Protein AF-A0A1G0XDZ3-F1 (afdb_monomer)

Radius of gyration: 33.91 Å; Cα contacts (8 Å, |Δi|>4): 378; chains: 1; bounding box: 103×93×72 Å

Mean predicted aligned error: 18.71 Å

Foldseek 3Di:
DDDDDDDDDDDDDDDDDDDDDDDDDDDDDDDDDDDDDDDDDDDDDDDDDDDDDDDDDDPPDPPPPPQQWWDFDFFIWQAKAKELADADEAADDPPPDDPPAPNVFKMKIKTKTQGDFQDKDFQQFKWWDDPPDIWTQQFKDKQQDGTYNVCGMDGGDDSVIMMMTMTIDTQDPPHDQWDWIFIATPVDRPRGIIFTHGYPYNDDDDGPVPRDPSGHTPHDPPPDPPDDPDPPPPDDDDDDDDDDDDDDDDDDDDDDDDDDDDDDDDDDDDD

Nearest PDB structures (foldseek):
  2dwy-assembly3_C  TM=2.832E-01  e=6.522E-02  Homo sapiens
  7cec-assembly1_B  TM=3.105E-01  e=2.592E-01  Homo sapiens
  4um8-assembly1_B  TM=2.856E-01  e=5.930E-01  Homo sapiens

Secondary structure (DSSP, 8-state):
--PPPP------------------------PPPP--PPPPPPPPPPP-PPPPPPP--------------EEETTEEEEEEEEE-SPPPEES--TT-PPPSS-GGGEEEEEEEEEEPTT-EEETTTEEEEETTEEEEEEEEEETTPPEESS--EEES--SS-EEEEEEEEEPPSSPPSEEEEEEEESS--S-PEEEEEEE-TTSPPPPGGGS-TT--TT---PPPPPPPPPPPPPPP-----------------------------------

Sequence (271 aa):
MRSLPIYGLAFVSFVLMLLSCPAQGADKPATPAPKTATVPAAPAAQPAAKPVPAPKVEPNPVVQKKDTTRRFRTGTVISAQLTDSKIHITGLSPYDAPPPIAAGDIAYAIATVKLDKDRAISIYDYELVDGLAIYPCYALSLNGEAFAANKWVYKITDPEDTYSMLFIVRKKTPPQKFVTYKLQSRIVKEDGTELPFFNWEKNHPVPIKSIPATGNIGIDMTPPPPPKPPAPKTPAKSKTKATSAKAVAKPDTKAPAKPTAKTDAKKEAAK

Solvent-accessible surface area (backbone atoms only — not comparable to full-atom values): 18033 Å² total; per-residue (Å²): 141,83,90,81,86,87,79,80,88,79,85,78,88,76,78,92,76,82,92,83,78,88,90,82,79,93,85,84,83,82,88,80,81,87,80,84,78,81,82,80,79,85,80,79,88,76,80,88,76,79,90,74,84,78,78,87,76,72,82,72,77,79,75,72,82,70,62,24,50,46,71,50,98,55,29,34,37,30,35,33,38,29,21,53,46,87,77,72,67,41,62,69,55,98,80,61,74,75,74,102,58,60,86,89,41,47,22,38,39,37,41,29,29,32,42,38,72,81,30,60,55,39,37,80,43,37,30,39,36,52,91,90,48,75,24,54,31,59,25,33,25,56,77,67,49,72,28,22,38,67,55,47,61,46,81,62,42,59,55,84,48,40,36,34,43,32,25,66,39,76,52,62,83,76,80,52,66,58,49,72,33,29,46,28,38,68,88,54,81,59,92,41,36,78,41,44,20,33,44,49,45,78,38,78,78,83,54,58,94,74,56,55,94,71,25,48,31,66,54,80,78,72,73,77,76,76,79,74,72,79,74,78,75,77,77,77,88,77,84,84,83,88,83,88,82,85,93,81,88,85,82,90,83,84,83,89,87,87,90,82,91,86,86,86,84,91,75,89,79,89,132

pLDDT: mean 73.57, std 21.16, range [36.19, 97.81]

Structure (mmCIF, N/CA/C/O backbone):
data_AF-A0A1G0XDZ3-F1
#
_entry.id   AF-A0A1G0XDZ3-F1
#
loop_
_atom_site.group_PDB
_atom_site.id
_atom_site.type_symbol
_atom_site.label_atom_id
_atom_site.label_alt_id
_atom_site.label_comp_id
_atom_site.label_asym_id
_atom_site.label_entity_id
_atom_site.label_seq_id
_atom_site.pdbx_PDB_ins_code
_atom_site.Cartn_x
_atom_site.Cartn_y
_atom_site.Cartn_z
_atom_site.occupancy
_atom_site.B_iso_or_equiv
_atom_site.auth_seq_id
_atom_site.auth_comp_id
_atom_site.auth_asym_id
_atom_site.auth_atom_id
_atom_site.pdbx_PDB_model_num
ATOM 1 N N . MET A 1 1 ? 34.532 -39.446 7.545 1.00 49.31 1 MET A N 1
ATOM 2 C CA . MET A 1 1 ? 33.538 -39.613 8.628 1.00 49.31 1 MET A CA 1
ATOM 3 C C . MET A 1 1 ? 33.904 -38.655 9.755 1.00 49.31 1 MET A C 1
ATOM 5 O O . MET A 1 1 ? 35.011 -38.764 10.264 1.00 49.31 1 MET A O 1
ATOM 9 N N . ARG A 1 2 ? 33.049 -37.683 10.093 1.00 46.84 2 ARG A N 1
ATOM 10 C CA . ARG A 1 2 ? 33.205 -36.801 11.266 1.00 46.84 2 ARG A CA 1
ATOM 11 C C . ARG A 1 2 ? 31.828 -36.582 11.896 1.00 46.84 2 ARG A C 1
ATOM 13 O O . ARG A 1 2 ? 30.838 -36.545 11.172 1.00 46.84 2 ARG A O 1
ATOM 20 N N . SER A 1 3 ? 31.795 -36.539 13.225 1.00 46.38 3 SER A N 1
ATOM 21 C CA . SER A 1 3 ? 30.572 -36.627 14.030 1.00 46.38 3 SER A CA 1
ATOM 22 C C . SER A 1 3 ? 29.747 -35.335 14.015 1.00 46.38 3 SER A C 1
ATOM 24 O O . SER A 1 3 ? 30.315 -34.244 13.967 1.00 46.38 3 SER A O 1
ATOM 26 N N . LEU A 1 4 ? 28.421 -35.468 14.103 1.00 47.09 4 LEU A N 1
ATOM 27 C CA . LEU A 1 4 ? 27.466 -34.376 14.316 1.00 47.09 4 LEU A CA 1
ATOM 28 C C . LEU A 1 4 ? 27.003 -34.392 15.784 1.00 47.09 4 LEU A C 1
ATOM 30 O O . LEU A 1 4 ? 26.581 -35.450 16.255 1.00 47.09 4 LEU A O 1
ATOM 34 N N . PRO A 1 5 ? 27.038 -33.262 16.515 1.00 59.34 5 PRO A N 1
ATOM 35 C CA . PRO A 1 5 ? 26.478 -33.195 17.857 1.00 59.34 5 PRO A CA 1
ATOM 36 C C . PRO A 1 5 ? 24.948 -33.099 17.807 1.00 59.34 5 PRO A C 1
ATOM 38 O O . PRO A 1 5 ? 24.373 -32.216 17.171 1.00 59.34 5 PRO A O 1
ATOM 41 N N . ILE A 1 6 ? 24.298 -34.014 18.521 1.00 55.00 6 ILE A N 1
ATOM 42 C CA . ILE A 1 6 ? 22.857 -34.019 18.773 1.00 55.00 6 ILE A CA 1
ATOM 43 C C . ILE A 1 6 ? 22.554 -32.929 19.809 1.00 55.00 6 ILE A C 1
ATOM 45 O O . ILE A 1 6 ? 23.072 -32.994 20.922 1.00 55.00 6 ILE A O 1
ATOM 49 N N . TYR A 1 7 ? 21.692 -31.965 19.476 1.00 53.25 7 TYR A N 1
ATOM 50 C CA . TYR A 1 7 ? 21.103 -31.048 20.458 1.00 53.25 7 TYR A CA 1
ATOM 51 C C . TYR A 1 7 ? 19.637 -31.412 20.700 1.00 53.25 7 TYR A C 1
ATOM 53 O O . TYR A 1 7 ? 18.870 -31.630 19.763 1.00 53.25 7 TYR A O 1
ATOM 61 N N . GLY A 1 8 ? 19.291 -31.571 21.978 1.00 46.06 8 GLY A N 1
ATOM 62 C CA . GLY A 1 8 ? 18.081 -32.267 22.406 1.00 46.06 8 GLY A CA 1
ATOM 63 C C . GLY A 1 8 ? 16.793 -31.454 22.297 1.00 46.06 8 GLY A C 1
ATOM 64 O O . GLY A 1 8 ? 16.777 -30.240 22.493 1.00 46.06 8 GLY A O 1
ATOM 65 N N . LEU A 1 9 ? 15.688 -32.170 22.070 1.00 48.88 9 LEU A N 1
ATOM 66 C CA . LEU A 1 9 ? 14.342 -31.660 22.308 1.00 48.88 9 LEU A CA 1
ATOM 67 C C . LEU A 1 9 ? 14.160 -31.378 23.806 1.00 48.88 9 LEU A C 1
ATOM 69 O O . LEU A 1 9 ? 14.175 -32.305 24.615 1.00 48.88 9 LEU A O 1
ATOM 73 N N . ALA A 1 10 ? 13.881 -30.126 24.159 1.00 52.03 10 ALA A N 1
ATOM 74 C CA . ALA A 1 10 ? 13.245 -29.786 25.426 1.00 52.03 10 ALA A CA 1
ATOM 75 C C . ALA A 1 10 ? 11.731 -29.654 25.196 1.00 52.03 10 ALA A C 1
ATOM 77 O O . ALA A 1 10 ? 11.231 -28.599 24.808 1.00 52.03 10 ALA A O 1
ATOM 78 N N . PHE A 1 11 ? 11.001 -30.751 25.408 1.00 48.47 11 PHE A N 1
ATOM 79 C CA . PHE A 1 11 ? 9.540 -30.739 25.476 1.00 48.47 11 PHE A CA 1
ATOM 80 C C . PHE A 1 11 ? 9.113 -29.952 26.725 1.00 48.47 11 PHE A C 1
ATOM 82 O O . PHE A 1 11 ? 9.252 -30.448 27.842 1.00 48.47 11 PHE A O 1
ATOM 89 N N . VAL A 1 12 ? 8.573 -28.744 26.553 1.00 53.56 12 VAL A N 1
ATOM 90 C CA . VAL A 1 12 ? 7.874 -28.030 27.632 1.00 53.56 12 VAL A CA 1
ATOM 91 C C . VAL A 1 12 ? 6.380 -28.083 27.349 1.00 53.56 12 VAL A C 1
ATOM 93 O O . VAL A 1 12 ? 5.815 -27.216 26.686 1.00 53.56 12 VAL A O 1
ATOM 96 N N . SER A 1 13 ? 5.736 -29.132 27.862 1.00 50.88 13 SER A N 1
ATOM 97 C CA . SER A 1 13 ? 4.282 -29.146 28.023 1.00 50.88 13 SER A CA 1
ATOM 98 C C . SER A 1 13 ? 3.882 -28.015 28.962 1.00 50.88 13 SER A C 1
ATOM 100 O O . SER A 1 13 ? 4.288 -28.022 30.124 1.00 50.88 13 SER A O 1
ATOM 102 N N . PHE A 1 14 ? 3.046 -27.084 28.498 1.00 46.06 14 PHE A N 1
ATOM 103 C CA . PHE A 1 14 ? 2.418 -26.112 29.387 1.00 46.06 14 PHE A CA 1
ATOM 104 C C . PHE A 1 14 ? 0.897 -26.072 29.224 1.00 46.06 14 PHE A C 1
ATOM 106 O O . PHE A 1 14 ? 0.348 -25.428 28.338 1.00 46.06 14 PHE A O 1
ATOM 113 N N . VAL A 1 15 ? 0.257 -26.807 30.135 1.00 51.41 15 VAL A N 1
ATOM 114 C CA . VAL A 1 15 ? -0.995 -26.466 30.824 1.00 51.41 15 VAL A CA 1
ATOM 115 C C . VAL A 1 15 ? -2.147 -25.943 29.955 1.00 51.41 15 VAL A C 1
ATOM 117 O O . VAL A 1 15 ? -2.368 -24.748 29.782 1.00 51.41 15 VAL A O 1
ATOM 120 N N . LEU A 1 16 ? -2.967 -26.912 29.548 1.00 50.47 16 LEU A N 1
ATOM 121 C CA . LEU A 1 16 ? -4.429 -26.850 29.497 1.00 50.47 16 LEU A CA 1
ATOM 122 C C . LEU A 1 16 ? -5.039 -25.750 30.403 1.00 50.47 16 LEU A C 1
ATOM 124 O O . LEU A 1 16 ? -5.086 -25.918 31.622 1.00 50.47 16 LEU A O 1
ATOM 128 N N . MET A 1 17 ? -5.583 -24.679 29.815 1.00 49.94 17 MET A N 1
ATOM 129 C CA . MET A 1 17 ? -6.550 -23.807 30.496 1.00 49.94 17 MET A CA 1
ATOM 130 C C . MET A 1 17 ? -7.963 -24.042 29.958 1.00 49.94 17 MET A C 1
ATOM 132 O O . MET A 1 17 ? -8.177 -24.240 28.763 1.00 49.94 17 MET A O 1
ATOM 136 N N . LEU A 1 18 ? -8.912 -24.086 30.888 1.00 49.12 18 LEU A N 1
ATOM 137 C CA . LEU A 1 18 ? -10.251 -24.635 30.703 1.00 49.12 18 LEU A CA 1
ATOM 138 C C . LEU A 1 18 ? -11.156 -23.707 29.885 1.00 49.12 18 LEU A C 1
ATOM 140 O O . LEU A 1 18 ? -11.302 -22.529 30.211 1.00 49.12 18 LEU A O 1
ATOM 144 N N . LEU A 1 19 ? -11.862 -24.271 28.899 1.00 48.00 19 LEU A N 1
ATOM 145 C CA . LEU A 1 19 ? -13.098 -23.662 28.415 1.00 48.00 19 LEU A CA 1
ATOM 146 C C . LEU A 1 19 ? -14.145 -23.721 29.531 1.00 48.00 19 LEU A C 1
ATOM 148 O O . LEU A 1 19 ? -14.480 -24.801 30.013 1.00 48.00 19 LEU A O 1
ATOM 152 N N . SER A 1 20 ? -14.706 -22.568 29.888 1.00 47.22 20 SER A N 1
ATOM 153 C CA . SER A 1 20 ? -15.928 -22.486 30.684 1.00 47.22 20 SER A CA 1
ATOM 154 C C . SER A 1 20 ? -16.768 -21.306 30.200 1.00 47.22 20 SER A C 1
ATOM 156 O O . SER A 1 20 ? -16.545 -20.159 30.584 1.00 47.22 20 SER A O 1
ATOM 158 N N . CYS A 1 21 ? -17.725 -21.597 29.319 1.00 48.19 21 CYS A N 1
ATOM 159 C CA . CYS A 1 21 ? -18.808 -20.686 28.963 1.00 48.19 21 CYS A CA 1
ATOM 160 C C . CYS A 1 21 ? -20.133 -21.386 29.297 1.00 48.19 21 CYS A C 1
ATOM 162 O O . CYS A 1 21 ? -20.415 -22.428 28.700 1.00 48.19 21 CYS A O 1
ATOM 164 N N . PRO A 1 22 ? -20.939 -20.867 30.240 1.00 57.53 22 PRO A N 1
ATOM 165 C CA . PRO A 1 22 ? -22.244 -21.440 30.538 1.00 57.53 22 PRO A CA 1
ATOM 166 C C . PRO A 1 22 ? -23.242 -21.150 29.410 1.00 57.53 22 PRO A C 1
ATOM 168 O O . PRO A 1 22 ? -23.258 -20.065 28.830 1.00 57.53 22 PRO A O 1
ATOM 171 N N . ALA A 1 23 ? -24.102 -22.126 29.125 1.00 51.22 23 ALA A N 1
ATOM 172 C CA . ALA A 1 23 ? -25.213 -21.974 28.197 1.00 51.22 23 ALA A CA 1
ATOM 173 C C . ALA A 1 23 ? -26.421 -21.320 28.890 1.00 51.22 23 ALA A C 1
ATOM 175 O O . ALA A 1 23 ? -26.893 -21.823 29.905 1.00 51.22 23 ALA A O 1
ATOM 176 N N . GLN A 1 24 ? -26.943 -20.245 28.299 1.00 43.59 24 GLN A N 1
ATOM 177 C CA . GLN A 1 24 ? -28.227 -19.590 28.587 1.00 43.59 24 GLN A CA 1
ATOM 178 C C . GLN A 1 24 ? -28.581 -18.749 27.345 1.00 43.59 24 GLN A C 1
ATOM 180 O O . GLN A 1 24 ? -27.707 -18.086 26.799 1.00 43.59 24 GLN A O 1
ATOM 185 N N . GLY A 1 25 ? -29.803 -18.730 26.822 1.00 48.34 25 GLY A N 1
ATOM 186 C CA . GLY A 1 25 ? -30.974 -19.560 27.095 1.00 48.34 25 GLY A CA 1
ATOM 187 C C . GLY A 1 25 ? -31.892 -19.531 25.867 1.00 48.34 25 GLY A C 1
ATOM 188 O O . GLY A 1 25 ? -31.751 -18.662 25.006 1.00 48.34 25 GLY A O 1
ATOM 189 N N . ALA A 1 26 ? -32.797 -20.499 25.746 1.00 46.75 26 ALA A N 1
ATOM 190 C CA . ALA A 1 26 ? -33.778 -20.498 24.668 1.00 46.75 26 ALA A CA 1
ATOM 191 C C . ALA A 1 26 ? -34.966 -19.608 25.040 1.00 46.75 26 ALA A C 1
ATOM 193 O O . ALA A 1 26 ? -35.578 -19.844 26.073 1.00 46.75 26 ALA A O 1
ATOM 194 N N . ASP A 1 27 ? -35.341 -18.681 24.158 1.00 49.72 27 ASP A N 1
ATOM 195 C CA . ASP A 1 27 ? -36.715 -18.186 24.087 1.00 49.72 27 ASP A CA 1
ATOM 196 C C . ASP A 1 27 ? -37.090 -17.830 22.641 1.00 49.72 27 ASP A C 1
ATOM 198 O O . ASP A 1 27 ? -36.581 -16.889 22.031 1.00 49.72 27 ASP A O 1
ATOM 202 N N . LYS A 1 28 ? -38.000 -18.631 22.080 1.00 47.50 28 LYS A N 1
ATOM 203 C CA . LYS A 1 28 ? -38.843 -18.273 20.933 1.00 47.50 28 LYS A CA 1
ATOM 204 C C . LYS A 1 28 ? -40.183 -17.847 21.519 1.00 47.50 28 LYS A C 1
ATOM 206 O O . LYS A 1 28 ? -40.719 -18.590 22.338 1.00 47.50 28 LYS A O 1
ATOM 211 N N . PRO A 1 29 ? -40.820 -16.800 20.977 1.00 53.16 29 PRO A N 1
ATOM 212 C CA . PRO A 1 29 ? -42.097 -17.124 20.337 1.00 53.16 29 PRO A CA 1
ATOM 213 C C . PRO A 1 29 ? -42.448 -16.325 19.069 1.00 53.16 29 PRO A C 1
ATOM 215 O O . PRO A 1 29 ? -41.979 -15.220 18.827 1.00 53.16 29 PRO A O 1
ATOM 218 N N . ALA A 1 30 ? -43.383 -16.923 18.325 1.00 44.56 30 ALA A N 1
ATOM 219 C CA . ALA A 1 30 ? -44.414 -16.286 17.499 1.00 44.56 30 ALA A CA 1
ATOM 220 C C . ALA A 1 30 ? -44.011 -15.368 16.321 1.00 44.56 30 ALA A C 1
ATOM 222 O O . ALA A 1 30 ? -43.921 -14.148 16.420 1.00 44.56 30 ALA A O 1
ATOM 223 N N . THR A 1 31 ? -43.994 -15.984 15.138 1.00 49.72 31 THR A N 1
ATOM 224 C CA . THR A 1 31 ? -44.299 -15.366 13.838 1.00 49.72 31 THR A CA 1
ATOM 225 C C . THR A 1 31 ? -45.662 -14.651 13.824 1.00 49.72 31 THR A C 1
ATOM 227 O O . THR A 1 31 ? -46.666 -15.281 14.160 1.00 49.72 31 THR A O 1
ATOM 230 N N . PRO A 1 32 ? -45.755 -13.420 13.286 1.00 54.78 32 PRO A N 1
ATOM 231 C CA . PRO A 1 32 ? -46.977 -12.906 12.665 1.00 54.78 32 PRO A CA 1
ATOM 232 C C . PRO A 1 32 ? -46.992 -13.183 11.150 1.00 54.78 32 PRO A C 1
ATOM 234 O O . PRO A 1 32 ? -45.983 -13.034 10.463 1.00 54.78 32 PRO A O 1
ATOM 237 N N . ALA A 1 33 ? -48.152 -13.591 10.634 1.00 55.72 33 ALA A N 1
ATOM 238 C CA . ALA A 1 33 ? -48.389 -13.959 9.233 1.00 55.72 33 ALA A CA 1
ATOM 239 C C . ALA A 1 33 ? -48.279 -1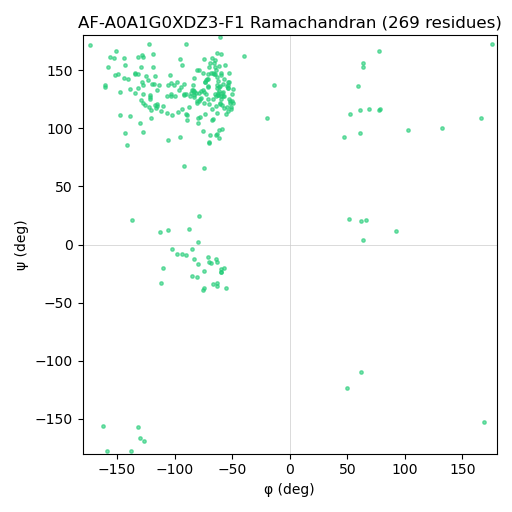2.761 8.246 1.00 55.72 33 ALA A C 1
ATOM 241 O O . ALA A 1 33 ? -48.379 -11.604 8.669 1.00 55.72 33 ALA A O 1
ATOM 242 N N . PRO A 1 34 ? -48.085 -13.000 6.930 1.00 54.81 34 PRO A N 1
ATOM 243 C CA . PRO A 1 34 ? -47.843 -11.931 5.963 1.00 54.81 34 PRO A CA 1
ATOM 244 C C . PRO A 1 34 ? -49.098 -11.087 5.707 1.00 54.81 34 PRO A C 1
ATOM 246 O O . PRO A 1 34 ? -50.185 -11.615 5.477 1.00 54.81 34 PRO A O 1
ATOM 249 N N . LYS A 1 35 ? -48.937 -9.759 5.669 1.00 50.25 35 LYS A N 1
ATOM 250 C CA . LYS A 1 35 ? -49.992 -8.856 5.194 1.00 50.25 35 LYS A CA 1
ATOM 251 C C . LYS A 1 35 ? -50.003 -8.833 3.669 1.00 50.25 35 LYS A C 1
ATOM 253 O O . LYS A 1 35 ? -49.115 -8.257 3.045 1.00 50.25 35 LYS A O 1
ATOM 258 N N . THR A 1 36 ? -51.036 -9.436 3.091 1.00 51.41 36 THR A N 1
ATOM 259 C CA . THR A 1 36 ? -51.370 -9.362 1.667 1.00 51.41 36 THR A CA 1
ATOM 260 C C . THR A 1 36 ? -51.518 -7.900 1.239 1.00 51.41 36 THR A C 1
ATOM 262 O O . THR A 1 36 ? -52.449 -7.221 1.669 1.00 51.41 36 THR A O 1
ATOM 265 N N . ALA A 1 37 ? -50.605 -7.406 0.402 1.00 50.16 37 ALA A N 1
ATOM 266 C CA . ALA A 1 37 ? -50.719 -6.086 -0.206 1.00 50.16 37 ALA A CA 1
ATOM 267 C C . ALA A 1 37 ? -51.525 -6.191 -1.509 1.00 50.16 37 ALA A C 1
ATOM 269 O O . ALA A 1 37 ? -51.145 -6.906 -2.436 1.00 50.16 37 ALA A O 1
ATOM 270 N N . THR A 1 38 ? -52.659 -5.495 -1.550 1.00 51.84 38 THR A N 1
ATOM 271 C CA . THR A 1 38 ? -53.622 -5.500 -2.655 1.00 51.84 38 THR A CA 1
ATOM 272 C C . THR A 1 38 ? -53.008 -4.990 -3.959 1.00 51.84 38 THR A C 1
ATOM 274 O O . THR A 1 38 ? -52.411 -3.916 -3.986 1.00 51.84 38 THR A O 1
ATOM 277 N N . VAL A 1 39 ? -53.222 -5.722 -5.056 1.00 54.41 39 VAL A N 1
ATOM 278 C CA . VAL A 1 39 ? -52.907 -5.278 -6.424 1.00 54.41 39 VAL A CA 1
ATOM 279 C C . VAL A 1 39 ? -53.878 -4.158 -6.835 1.00 54.41 39 VAL A C 1
ATOM 281 O O . VAL A 1 39 ? -55.085 -4.410 -6.870 1.00 54.41 39 VAL A O 1
ATOM 284 N N . PRO A 1 40 ? -53.411 -2.941 -7.175 1.00 57.69 40 PRO A N 1
ATOM 285 C CA . PRO A 1 40 ? -54.258 -1.926 -7.794 1.00 57.69 40 PRO A CA 1
ATOM 286 C C . PRO A 1 40 ? -54.568 -2.300 -9.249 1.00 57.69 40 PRO A C 1
ATOM 288 O O . PRO A 1 40 ? -53.711 -2.817 -9.965 1.00 57.69 40 PRO A O 1
ATOM 291 N N . ALA A 1 41 ? -55.798 -2.029 -9.684 1.00 49.09 41 ALA A N 1
ATOM 292 C CA . ALA A 1 41 ? -56.298 -2.408 -11.003 1.00 49.09 41 ALA A CA 1
ATOM 293 C C . ALA A 1 41 ? -55.577 -1.706 -12.171 1.00 49.09 41 ALA A C 1
ATOM 295 O O . ALA A 1 41 ? -55.095 -0.579 -12.053 1.00 49.09 41 ALA A O 1
ATOM 296 N N . ALA A 1 42 ? -55.567 -2.372 -13.328 1.00 54.56 42 ALA A N 1
ATOM 297 C CA . ALA A 1 42 ? -55.045 -1.825 -14.574 1.00 54.56 42 ALA A CA 1
ATOM 298 C C . ALA A 1 42 ? -55.868 -0.608 -15.060 1.00 54.56 42 ALA A C 1
ATOM 300 O O . ALA A 1 42 ? -57.089 -0.724 -15.196 1.00 54.56 42 ALA A O 1
ATOM 301 N N . PRO A 1 43 ? -55.233 0.536 -15.386 1.00 52.97 43 PRO A N 1
ATOM 302 C CA . PRO A 1 43 ? -55.889 1.625 -16.104 1.00 52.97 43 PRO A CA 1
ATOM 303 C C . PRO A 1 43 ? -56.148 1.253 -17.571 1.00 52.97 43 PRO A C 1
ATOM 305 O O . PRO A 1 43 ? -55.362 0.540 -18.195 1.00 52.97 43 PRO A O 1
ATOM 308 N N . ALA A 1 44 ? -57.248 1.764 -18.124 1.00 46.44 44 ALA A N 1
ATOM 309 C CA . ALA A 1 44 ? -57.690 1.474 -19.486 1.00 46.44 44 ALA A CA 1
ATOM 310 C C . ALA A 1 44 ? -56.742 2.012 -20.578 1.00 46.44 44 ALA A C 1
ATOM 312 O O . ALA A 1 44 ? -56.014 2.987 -20.386 1.00 46.44 44 ALA A O 1
ATOM 313 N N . ALA A 1 45 ? -56.810 1.391 -21.759 1.00 47.62 45 ALA A N 1
ATOM 314 C CA . ALA A 1 45 ? -56.041 1.781 -22.936 1.00 47.62 45 ALA A CA 1
ATOM 315 C C . ALA A 1 45 ? -56.337 3.227 -23.376 1.00 47.62 45 ALA A C 1
ATOM 317 O O . ALA A 1 45 ? -57.489 3.594 -23.613 1.00 47.62 45 ALA A O 1
ATOM 318 N N . GLN A 1 46 ? -55.286 4.03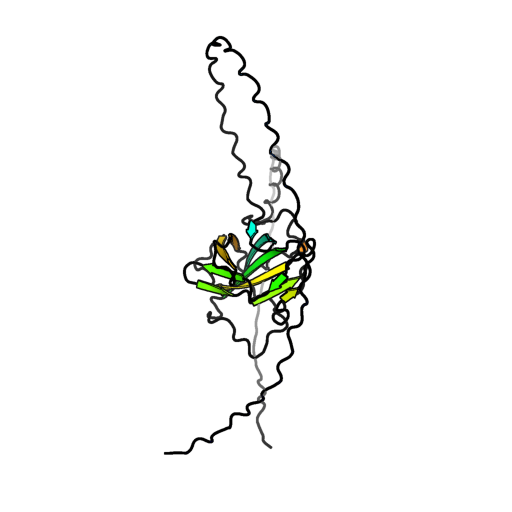1 -23.552 1.00 52.72 46 GLN A N 1
ATOM 319 C CA . GLN A 1 46 ? -55.378 5.325 -24.228 1.00 52.72 46 GLN A CA 1
ATOM 320 C C . GLN A 1 46 ? -55.300 5.144 -25.758 1.00 52.72 46 GLN A C 1
ATOM 322 O O . GLN A 1 46 ? -54.557 4.280 -26.231 1.00 52.72 46 GLN A O 1
ATOM 327 N N . PRO A 1 47 ? -56.044 5.940 -26.549 1.00 50.78 47 PRO A N 1
ATOM 328 C CA . PRO A 1 47 ? -56.039 5.840 -28.006 1.00 50.78 47 PRO A CA 1
ATOM 329 C C . PRO A 1 47 ? -54.700 6.283 -28.615 1.00 50.78 47 PRO A C 1
ATOM 331 O O . PRO A 1 47 ? -54.029 7.183 -28.112 1.00 50.78 47 PRO A O 1
ATOM 334 N N . ALA A 1 48 ? -54.330 5.658 -29.736 1.00 50.56 48 ALA A N 1
ATOM 335 C CA . ALA A 1 48 ? -53.043 5.857 -30.394 1.00 50.56 48 ALA A CA 1
ATOM 336 C C . ALA A 1 48 ? -52.837 7.303 -30.893 1.00 50.56 48 ALA A C 1
ATOM 338 O O . ALA A 1 48 ? -53.478 7.751 -31.847 1.00 50.56 48 ALA A O 1
ATOM 339 N N . ALA A 1 49 ? -51.883 8.011 -30.287 1.00 45.97 49 ALA A N 1
ATOM 340 C CA . ALA A 1 49 ? -51.365 9.268 -30.815 1.00 45.97 49 ALA A CA 1
ATOM 341 C C . ALA A 1 49 ? -50.467 9.011 -32.042 1.00 45.97 49 ALA A C 1
ATOM 343 O O . ALA A 1 49 ? -49.685 8.060 -32.075 1.00 45.97 49 ALA A O 1
ATOM 344 N N . LYS A 1 50 ? -50.581 9.870 -33.062 1.00 57.53 50 LYS A N 1
ATOM 345 C CA . LYS A 1 50 ? -49.809 9.766 -34.313 1.00 57.53 50 LYS A CA 1
ATOM 346 C C . LYS A 1 50 ? -48.303 9.965 -34.058 1.00 57.53 50 LYS A C 1
ATOM 348 O O . LYS A 1 50 ? -47.949 10.775 -33.201 1.00 57.53 50 LYS A O 1
ATOM 353 N N . PRO A 1 51 ? -47.413 9.297 -34.816 1.00 46.47 51 PRO A N 1
ATOM 354 C CA . PRO A 1 51 ? -45.973 9.436 -34.631 1.00 46.47 51 PRO A CA 1
ATOM 355 C C . PRO A 1 51 ? -45.503 10.842 -35.025 1.00 46.47 51 PRO A C 1
ATOM 357 O O . PRO A 1 51 ? -45.582 11.237 -36.188 1.00 46.47 51 PRO A O 1
ATOM 360 N N . VAL A 1 52 ? -44.983 11.586 -34.050 1.00 56.78 52 VAL A N 1
ATOM 361 C CA . VAL A 1 52 ? -44.222 12.819 -34.287 1.00 56.78 52 VAL A CA 1
ATOM 362 C C . VAL A 1 52 ? -42.784 12.417 -34.647 1.00 56.78 52 VAL A C 1
ATOM 364 O O . VAL A 1 52 ? -42.203 11.602 -33.925 1.00 56.78 52 VAL A O 1
ATOM 367 N N . PRO A 1 53 ? -42.187 12.937 -35.736 1.00 53.69 53 PRO A N 1
ATOM 368 C CA . PRO A 1 53 ? -40.807 12.615 -36.089 1.00 53.69 53 PRO A CA 1
ATOM 369 C C . PRO A 1 53 ? -39.850 13.088 -34.988 1.00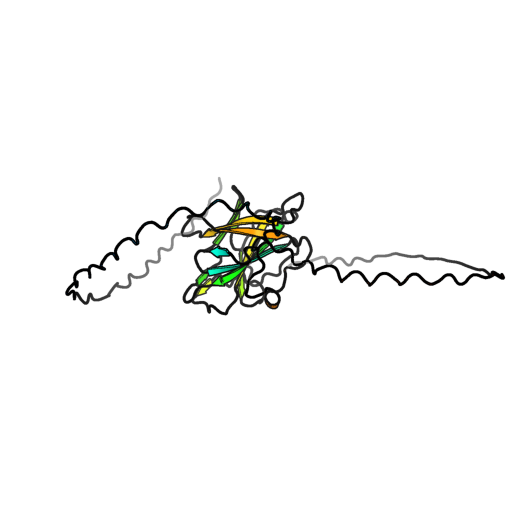 53.69 53 PRO A C 1
ATOM 371 O O . PRO A 1 53 ? -39.896 14.241 -34.560 1.00 53.69 53 PRO A O 1
ATOM 374 N N . ALA A 1 54 ? -38.988 12.183 -34.523 1.00 51.06 54 ALA A N 1
ATOM 375 C CA . ALA A 1 54 ? -38.077 12.459 -33.421 1.00 51.06 54 ALA A CA 1
ATOM 376 C C . ALA A 1 54 ? -37.076 13.576 -33.784 1.00 51.06 54 ALA A C 1
ATOM 378 O O . ALA A 1 54 ? -36.474 13.524 -34.863 1.00 51.06 54 ALA A O 1
ATOM 379 N N . PRO A 1 55 ? -36.836 14.561 -32.896 1.00 48.97 55 PRO A N 1
ATOM 380 C CA . PRO A 1 55 ? -35.743 15.501 -33.084 1.00 48.97 55 PRO A CA 1
ATOM 381 C C . PRO A 1 55 ? -34.412 14.742 -33.050 1.00 48.97 55 PRO A C 1
ATOM 383 O O . PRO A 1 55 ? -34.196 13.857 -32.220 1.00 48.97 55 PRO A O 1
ATOM 386 N N . LYS A 1 56 ? -33.510 15.102 -33.964 1.00 50.53 56 LYS A N 1
ATOM 387 C CA . LYS A 1 56 ? -32.175 14.511 -34.083 1.00 50.53 56 LYS A CA 1
ATOM 388 C C . LYS A 1 56 ? -31.315 14.938 -32.888 1.00 50.53 56 LYS A C 1
ATOM 390 O O . LYS A 1 56 ? -30.629 15.952 -32.950 1.00 50.53 56 LYS A O 1
ATOM 395 N N . VAL A 1 57 ? -31.379 14.172 -31.800 1.00 47.78 57 VAL A N 1
ATOM 396 C CA . VAL A 1 57 ? -30.521 14.358 -30.625 1.00 47.78 57 VAL A CA 1
ATOM 397 C C . VAL A 1 57 ? -29.085 14.023 -31.021 1.00 47.78 57 VAL A C 1
ATOM 399 O O . VAL A 1 57 ? -28.742 12.859 -31.226 1.00 47.78 57 VAL A O 1
ATOM 402 N N . GLU A 1 58 ? -28.244 15.048 -31.144 1.00 53.16 58 GLU A N 1
ATOM 403 C CA . GLU A 1 58 ? -26.797 14.850 -31.194 1.00 53.16 58 GLU A CA 1
ATOM 404 C C . GLU A 1 58 ? -26.335 14.190 -29.885 1.00 53.16 58 GLU A C 1
ATOM 406 O O . GLU A 1 58 ? -26.800 14.582 -28.807 1.00 53.16 58 GLU A O 1
ATOM 411 N N . PRO A 1 59 ? -25.441 13.185 -29.935 1.00 43.88 59 PRO A N 1
ATOM 412 C CA . PRO A 1 59 ? -24.948 12.529 -28.736 1.00 43.88 59 PRO A CA 1
ATOM 413 C C . PRO A 1 59 ? -24.062 13.497 -27.947 1.00 43.88 59 PRO A C 1
ATOM 415 O O . PRO A 1 59 ? -22.858 13.608 -28.179 1.00 43.88 59 PRO A O 1
ATOM 418 N N . ASN A 1 60 ? -24.680 14.182 -26.986 1.00 40.91 60 ASN A N 1
ATOM 419 C CA . ASN A 1 60 ? -23.997 14.921 -25.933 1.00 40.91 60 ASN A CA 1
ATOM 420 C C . ASN A 1 60 ? -22.959 13.967 -25.304 1.00 40.91 60 ASN A C 1
ATOM 422 O O . ASN A 1 60 ? -23.347 12.858 -24.914 1.00 40.91 60 ASN A O 1
ATOM 426 N N . PRO A 1 61 ? -21.655 14.308 -25.263 1.00 39.53 61 PRO A N 1
ATOM 427 C CA . PRO A 1 61 ? -20.625 13.347 -24.899 1.00 39.53 61 PRO A CA 1
ATOM 428 C C . PRO A 1 61 ? -20.893 12.803 -23.500 1.00 39.53 61 PRO A C 1
ATOM 430 O O . PRO A 1 61 ? -20.931 13.553 -22.523 1.00 39.53 61 PRO A O 1
ATOM 433 N N . VAL A 1 62 ? -21.072 11.483 -23.412 1.00 37.31 62 VAL A N 1
ATOM 434 C CA . VAL A 1 62 ? -21.221 10.777 -22.141 1.00 37.31 62 VAL A CA 1
ATOM 435 C C . VAL A 1 62 ? -19.934 10.987 -21.355 1.00 37.31 62 VAL A C 1
ATOM 437 O O . VAL A 1 62 ? -18.931 10.310 -21.584 1.00 37.31 62 VAL A O 1
ATOM 440 N N . VAL A 1 63 ? -19.963 11.947 -20.428 1.00 39.56 63 VAL A N 1
ATOM 441 C CA . VAL A 1 63 ? -18.913 12.136 -19.431 1.00 39.56 63 VAL A CA 1
ATOM 442 C C . VAL A 1 63 ? -18.929 10.882 -18.571 1.00 39.56 63 VAL A C 1
ATOM 444 O O . VAL A 1 63 ? -19.740 10.752 -17.655 1.00 39.56 63 VAL A O 1
ATOM 447 N N . GLN A 1 64 ? -18.074 9.922 -18.931 1.00 40.91 64 GLN A N 1
ATOM 448 C CA . GLN A 1 64 ? -17.933 8.668 -18.209 1.00 40.91 64 GLN A CA 1
ATOM 449 C C . GLN A 1 64 ? -17.673 9.006 -16.745 1.00 40.91 64 GLN A C 1
ATOM 451 O O . GLN A 1 64 ? -16.666 9.634 -16.409 1.00 40.91 64 GLN A O 1
ATOM 456 N N . LYS A 1 65 ? -18.626 8.631 -15.888 1.00 44.78 65 LYS A N 1
ATOM 457 C CA . LYS A 1 65 ? -18.580 8.889 -14.453 1.00 44.78 65 LYS A CA 1
ATOM 458 C C . LYS A 1 65 ? -17.478 8.009 -13.875 1.00 44.78 65 LYS A C 1
ATOM 460 O O . LYS A 1 65 ? -17.701 6.852 -13.546 1.00 44.78 65 LYS A O 1
ATOM 465 N N . LYS A 1 66 ? -16.262 8.545 -13.892 1.00 60.59 66 LYS A N 1
ATOM 466 C CA . LYS A 1 66 ? -15.034 7.822 -13.585 1.00 60.59 66 LYS A CA 1
ATOM 467 C C . LYS A 1 66 ? -15.113 7.309 -12.152 1.00 60.59 66 LYS A C 1
ATOM 469 O O . LYS A 1 66 ? -15.308 8.112 -11.245 1.00 60.59 66 LYS A O 1
ATOM 474 N N . ASP A 1 67 ? -14.999 5.995 -11.971 1.00 65.81 67 ASP A N 1
ATOM 475 C CA . ASP A 1 67 ? -15.100 5.348 -10.661 1.00 65.81 67 ASP A CA 1
ATOM 476 C C . ASP A 1 67 ? -13.960 5.824 -9.753 1.00 65.81 67 ASP A C 1
ATOM 478 O O . ASP A 1 67 ? -12.838 5.322 -9.807 1.00 65.81 67 ASP A O 1
ATOM 482 N N . THR A 1 68 ? -14.243 6.841 -8.942 1.00 84.69 68 THR A N 1
ATOM 483 C CA . THR A 1 68 ? -13.240 7.524 -8.121 1.00 84.69 68 THR A CA 1
ATOM 484 C C . THR A 1 68 ? -12.812 6.695 -6.909 1.00 84.69 68 THR A C 1
ATOM 486 O O . THR A 1 68 ? -11.697 6.863 -6.414 1.00 84.69 68 THR A O 1
ATOM 489 N N . THR A 1 69 ? -13.665 5.761 -6.473 1.00 92.06 69 THR A N 1
ATOM 490 C CA . THR A 1 69 ? -13.391 4.763 -5.432 1.00 92.06 69 THR A CA 1
ATOM 491 C C . THR A 1 69 ? -13.697 3.345 -5.916 1.00 92.06 69 THR A C 1
ATOM 493 O O . THR A 1 69 ? -14.430 3.133 -6.884 1.00 92.06 69 THR A O 1
ATOM 496 N N . ARG A 1 70 ? -13.144 2.345 -5.222 1.00 94.31 70 ARG A N 1
ATOM 497 C CA . ARG A 1 70 ? -13.404 0.921 -5.470 1.00 94.31 70 ARG A CA 1
ATOM 498 C C . ARG A 1 70 ? -13.658 0.199 -4.154 1.00 94.31 70 ARG A C 1
ATOM 500 O O . ARG A 1 70 ? -12.880 0.317 -3.213 1.00 94.31 70 ARG A O 1
ATOM 507 N N . ARG A 1 71 ? -14.744 -0.567 -4.083 1.00 94.00 71 ARG A N 1
ATOM 508 C CA . ARG A 1 71 ? -15.087 -1.355 -2.896 1.00 94.00 71 ARG A CA 1
ATOM 509 C C . ARG A 1 71 ? -14.170 -2.576 -2.774 1.00 94.00 71 ARG A C 1
ATOM 511 O O . ARG A 1 71 ? -13.889 -3.226 -3.778 1.00 94.00 71 ARG A O 1
ATOM 518 N N . PHE A 1 72 ? -13.742 -2.906 -1.559 1.00 93.88 72 PHE A N 1
ATOM 519 C CA . PHE A 1 72 ? -13.068 -4.167 -1.240 1.00 93.88 72 PHE A CA 1
ATOM 520 C C . PHE A 1 72 ? -13.599 -4.731 0.091 1.00 93.88 72 PHE A C 1
ATOM 522 O O . PHE A 1 72 ? -14.539 -4.197 0.678 1.00 93.88 72 PHE A O 1
ATOM 529 N N . ARG A 1 73 ? -13.047 -5.859 0.550 1.00 91.62 73 ARG A N 1
ATOM 530 C CA . ARG A 1 73 ? -13.665 -6.684 1.603 1.00 91.62 73 ARG A CA 1
ATOM 531 C C . ARG A 1 73 ? -13.827 -6.006 2.977 1.00 91.62 73 ARG A C 1
ATOM 533 O O . ARG A 1 73 ? -14.820 -6.284 3.644 1.00 91.62 73 ARG A O 1
ATOM 540 N N . THR A 1 74 ? -12.890 -5.159 3.410 1.00 92.69 74 THR A N 1
ATOM 541 C CA . THR A 1 74 ? -12.945 -4.464 4.720 1.00 92.69 74 THR A CA 1
ATOM 542 C C . THR A 1 74 ? -13.140 -2.953 4.608 1.00 92.69 74 THR A C 1
ATOM 544 O O . THR A 1 74 ? -12.998 -2.246 5.605 1.00 92.69 74 THR A O 1
ATOM 547 N N . GLY A 1 75 ? -13.449 -2.434 3.417 1.00 94.50 75 GLY A N 1
ATOM 548 C CA . GLY A 1 75 ? -13.562 -0.997 3.218 1.00 94.50 75 GLY A CA 1
ATOM 549 C C . GLY A 1 75 ? -13.642 -0.568 1.759 1.00 94.50 75 GLY A C 1
ATOM 550 O O . GLY A 1 75 ? -14.077 -1.303 0.869 1.00 94.50 75 GLY A O 1
ATOM 551 N N . THR A 1 76 ? -13.190 0.653 1.507 1.00 95.81 76 THR A N 1
ATOM 552 C CA . THR A 1 76 ? -13.209 1.295 0.197 1.00 95.81 76 THR A CA 1
ATOM 553 C C . THR A 1 76 ? -11.823 1.848 -0.125 1.00 95.81 76 THR A C 1
ATOM 555 O O . THR A 1 76 ? -11.261 2.644 0.625 1.00 95.81 76 THR A O 1
ATOM 558 N N . VAL A 1 77 ? -11.267 1.437 -1.262 1.00 96.44 77 VAL A N 1
ATOM 559 C CA . VAL A 1 77 ? -10.049 2.019 -1.826 1.00 96.44 77 VAL A CA 1
ATOM 560 C C . VAL A 1 77 ? -10.391 3.399 -2.380 1.00 96.44 77 VAL A C 1
ATOM 562 O O . VAL A 1 77 ? -11.352 3.546 -3.141 1.00 96.44 77 VAL A O 1
ATOM 565 N N . ILE A 1 78 ? -9.599 4.399 -2.001 1.00 95.38 78 ILE A N 1
ATOM 566 C CA . ILE A 1 78 ? -9.721 5.789 -2.462 1.00 95.38 78 ILE A CA 1
ATOM 567 C C . ILE A 1 78 ? -8.565 6.201 -3.380 1.00 95.38 78 ILE A C 1
ATOM 569 O O . ILE A 1 78 ? -8.718 7.141 -4.152 1.00 95.38 78 ILE A O 1
ATOM 573 N N . SER A 1 79 ? -7.424 5.502 -3.339 1.00 95.38 79 SER A N 1
ATOM 574 C CA . SER A 1 79 ? -6.287 5.758 -4.230 1.00 95.38 79 SER A CA 1
ATOM 575 C C . SER A 1 79 ? -5.488 4.497 -4.530 1.00 95.38 79 SER A C 1
ATOM 577 O O . SER A 1 79 ? -5.343 3.634 -3.665 1.00 95.38 79 SER A O 1
ATOM 579 N N . ALA A 1 80 ? -4.937 4.418 -5.740 1.00 96.31 80 ALA A N 1
ATOM 580 C CA . ALA A 1 80 ? -4.046 3.353 -6.186 1.00 96.31 80 ALA A CA 1
ATOM 581 C C . ALA A 1 80 ? -2.908 3.977 -7.012 1.00 96.31 80 ALA A C 1
ATOM 583 O O . ALA A 1 80 ? -3.139 4.516 -8.097 1.00 96.31 80 ALA A O 1
ATOM 584 N N . GLN A 1 81 ? -1.688 3.955 -6.475 1.00 95.25 81 GLN A N 1
ATOM 585 C CA . GLN A 1 81 ? -0.529 4.673 -7.018 1.00 95.25 81 GLN A CA 1
ATOM 586 C C . GLN A 1 81 ? 0.688 3.753 -7.114 1.00 95.25 81 GLN A C 1
ATOM 588 O O . GLN A 1 81 ? 0.987 3.029 -6.169 1.00 95.25 81 GLN A O 1
ATOM 593 N N . LEU A 1 82 ? 1.399 3.783 -8.237 1.00 95.69 82 LEU A N 1
ATOM 594 C CA . LEU A 1 82 ? 2.634 3.036 -8.473 1.00 95.69 82 LEU A CA 1
ATOM 595 C C . LEU A 1 82 ? 3.798 4.027 -8.611 1.00 95.69 82 LEU A C 1
ATOM 597 O O . LEU A 1 82 ? 3.647 5.052 -9.270 1.00 95.69 82 LEU A O 1
ATOM 601 N N . THR A 1 83 ? 4.945 3.743 -7.997 1.00 95.19 83 THR A N 1
ATOM 602 C CA . THR A 1 83 ? 6.155 4.578 -8.081 1.00 95.19 83 THR A CA 1
ATOM 603 C C . THR A 1 83 ? 7.418 3.717 -8.099 1.00 95.19 83 THR A C 1
ATOM 605 O O . THR A 1 83 ? 7.502 2.705 -7.407 1.00 95.19 83 THR A O 1
ATOM 608 N N . ASP A 1 84 ? 8.420 4.132 -8.867 1.00 94.38 84 ASP A N 1
ATOM 609 C CA . ASP A 1 84 ? 9.777 3.576 -8.845 1.00 94.38 84 ASP A CA 1
ATOM 610 C C . ASP A 1 84 ? 10.631 4.205 -7.725 1.00 94.38 84 ASP A C 1
ATOM 612 O O . ASP A 1 84 ? 11.733 3.738 -7.428 1.00 94.38 84 ASP A O 1
ATOM 616 N N . SER A 1 85 ? 10.167 5.303 -7.118 1.00 92.94 85 SER A N 1
ATOM 617 C CA . SER A 1 85 ? 10.931 6.030 -6.105 1.00 92.94 85 SER A CA 1
ATOM 618 C C . SER A 1 85 ? 10.955 5.290 -4.776 1.00 92.94 85 SER A C 1
ATOM 620 O O . SER A 1 85 ? 9.924 4.873 -4.249 1.00 92.94 85 SER A O 1
ATOM 622 N N . LYS A 1 86 ? 12.159 5.161 -4.206 1.00 91.38 86 LYS A N 1
ATOM 623 C CA . LYS A 1 86 ? 12.396 4.434 -2.956 1.00 91.38 86 LYS A CA 1
ATOM 624 C C . LYS A 1 86 ? 11.551 5.003 -1.815 1.00 91.38 86 LYS A C 1
ATOM 626 O O . LYS A 1 86 ? 11.747 6.141 -1.391 1.00 91.38 86 LYS A O 1
ATOM 631 N N . ILE A 1 87 ? 10.668 4.170 -1.278 1.00 92.88 87 ILE A N 1
ATOM 632 C CA . ILE A 1 87 ? 9.851 4.500 -0.111 1.00 92.88 87 ILE A CA 1
ATOM 633 C C . ILE A 1 87 ? 10.642 4.219 1.169 1.00 92.88 87 ILE A C 1
ATOM 635 O O . ILE A 1 87 ? 11.339 3.208 1.284 1.00 92.88 87 ILE A O 1
ATOM 639 N N . HIS A 1 88 ? 10.547 5.131 2.136 1.00 92.12 88 HIS A N 1
ATOM 640 C CA . HIS A 1 88 ? 11.105 4.928 3.467 1.00 92.12 88 HIS A CA 1
ATOM 641 C C . HIS A 1 88 ? 10.160 4.055 4.301 1.00 92.12 88 HIS A C 1
ATOM 643 O O . HIS A 1 88 ? 8.988 4.395 4.469 1.00 92.12 88 HIS A O 1
ATOM 649 N N . ILE A 1 89 ? 10.685 2.941 4.810 1.00 93.81 89 ILE A N 1
ATOM 650 C CA . ILE A 1 89 ? 9.968 1.979 5.649 1.00 93.81 89 ILE A CA 1
ATOM 651 C C . ILE A 1 89 ? 10.723 1.880 6.977 1.00 93.81 89 ILE A C 1
ATOM 653 O O . ILE A 1 89 ? 11.929 1.627 6.988 1.00 93.81 89 ILE A O 1
ATOM 657 N N . THR A 1 90 ? 10.024 2.098 8.085 1.00 95.25 90 THR A N 1
ATOM 658 C CA . THR A 1 90 ? 10.550 1.993 9.449 1.00 95.25 90 THR A CA 1
ATOM 659 C C . THR A 1 90 ? 10.258 0.611 10.035 1.00 95.25 90 THR A C 1
ATOM 661 O O . THR A 1 90 ? 9.381 -0.115 9.562 1.00 95.25 90 THR A O 1
ATOM 664 N N . GLY A 1 91 ? 11.007 0.216 11.069 1.00 90.94 91 GLY A N 1
ATOM 665 C CA . GLY A 1 91 ? 10.741 -1.030 11.797 1.00 90.94 91 GLY A CA 1
ATOM 666 C C . GLY A 1 91 ? 10.958 -2.321 10.997 1.00 90.94 91 GLY A C 1
ATOM 667 O O . GLY A 1 91 ? 10.393 -3.343 11.366 1.00 90.94 91 GLY A O 1
ATOM 668 N N . LEU A 1 92 ? 11.746 -2.278 9.918 1.00 88.88 92 LEU A N 1
ATOM 669 C CA . LEU A 1 92 ? 12.231 -3.463 9.202 1.00 88.88 92 LEU A CA 1
ATOM 670 C C . LEU A 1 92 ? 13.028 -4.372 10.150 1.00 88.88 92 LEU A C 1
ATOM 672 O O . LEU A 1 92 ? 13.980 -3.904 10.781 1.00 88.88 92 LEU A O 1
ATOM 676 N N . SER A 1 93 ? 12.686 -5.661 10.224 1.00 85.81 93 SER A N 1
ATOM 677 C CA . SER A 1 93 ? 13.529 -6.637 10.917 1.00 85.81 93 SER A CA 1
ATOM 678 C C . SER A 1 93 ? 14.809 -6.890 10.110 1.00 85.81 93 SER A C 1
ATOM 680 O O . SER A 1 93 ? 14.732 -7.019 8.887 1.00 85.81 93 SER A O 1
ATOM 682 N N . PRO A 1 94 ? 15.985 -7.066 10.742 1.00 81.94 94 PRO A N 1
ATOM 683 C CA . PRO A 1 94 ? 17.182 -7.538 10.038 1.00 81.94 94 PRO A CA 1
ATOM 684 C C . PRO A 1 94 ? 17.026 -8.968 9.486 1.00 81.94 94 PRO A C 1
ATOM 686 O O . PRO A 1 94 ? 17.849 -9.402 8.685 1.00 81.94 94 PRO A O 1
ATOM 689 N N . TYR A 1 95 ? 15.983 -9.693 9.910 1.00 83.00 95 TYR A N 1
ATOM 690 C CA . TYR A 1 95 ? 15.635 -11.032 9.431 1.00 83.00 95 TYR A CA 1
ATOM 691 C C . TYR A 1 95 ? 14.533 -11.033 8.356 1.00 83.00 95 TYR A C 1
ATOM 693 O O . TYR A 1 95 ? 14.285 -12.080 7.759 1.00 83.00 95 TYR A O 1
ATOM 701 N N . ASP A 1 96 ? 13.888 -9.891 8.084 1.00 78.75 96 ASP A N 1
ATOM 702 C CA . ASP A 1 96 ? 12.912 -9.783 6.997 1.00 78.75 96 ASP A CA 1
ATOM 703 C C . ASP A 1 96 ? 13.664 -9.726 5.667 1.00 78.75 96 ASP A C 1
ATOM 705 O O . ASP A 1 96 ? 14.144 -8.676 5.232 1.00 78.75 96 ASP A O 1
ATOM 709 N N . ALA A 1 97 ? 13.774 -10.877 5.004 1.00 73.62 97 ALA A N 1
ATOM 710 C CA . ALA A 1 97 ? 14.322 -10.929 3.659 1.00 73.62 97 ALA A CA 1
ATOM 711 C C . ALA A 1 97 ? 13.476 -10.040 2.721 1.00 73.62 97 ALA A C 1
ATOM 713 O O . ALA A 1 97 ? 12.244 -10.168 2.700 1.00 73.62 97 ALA A O 1
ATOM 714 N N . PRO A 1 98 ? 14.092 -9.147 1.922 1.00 72.88 98 PRO A N 1
ATOM 715 C CA . PRO A 1 98 ? 13.357 -8.426 0.894 1.00 72.88 98 PRO A CA 1
ATOM 716 C C . PRO A 1 98 ? 12.771 -9.425 -0.121 1.00 72.88 98 PRO A C 1
ATOM 718 O O . PRO A 1 98 ? 13.332 -10.511 -0.307 1.00 72.88 98 PRO A O 1
ATOM 721 N N . PRO A 1 99 ? 11.668 -9.082 -0.811 1.00 81.00 99 PRO A N 1
ATOM 722 C CA . PRO A 1 99 ? 11.098 -9.942 -1.842 1.00 81.00 99 PRO A CA 1
ATOM 723 C C . PRO A 1 99 ? 12.143 -10.349 -2.897 1.00 81.00 99 PRO A C 1
ATOM 725 O O . PRO A 1 99 ? 13.017 -9.538 -3.212 1.00 81.00 99 PRO A O 1
ATOM 728 N N . PRO A 1 100 ? 12.048 -11.557 -3.491 1.00 84.25 100 PRO A N 1
ATOM 729 C CA . PRO A 1 100 ? 12.980 -12.054 -4.509 1.00 84.25 100 PRO A CA 1
ATOM 730 C C . PRO A 1 100 ? 12.748 -11.365 -5.870 1.00 84.25 100 PRO A C 1
ATOM 732 O O . PRO A 1 100 ? 12.303 -11.960 -6.857 1.00 84.25 100 PRO A O 1
ATOM 735 N N . ILE A 1 101 ? 13.021 -10.064 -5.895 1.00 86.75 101 ILE A N 1
ATOM 736 C CA . ILE A 1 101 ? 12.941 -9.151 -7.030 1.00 86.75 101 ILE A CA 1
ATOM 737 C C . ILE A 1 101 ? 14.299 -8.448 -7.106 1.00 86.75 101 ILE A C 1
ATOM 739 O O . ILE A 1 101 ? 14.796 -7.940 -6.100 1.00 86.75 101 ILE A O 1
ATOM 743 N N . ALA A 1 102 ? 14.924 -8.436 -8.285 1.00 85.12 102 ALA A N 1
ATOM 744 C CA . ALA A 1 102 ? 16.198 -7.751 -8.469 1.00 85.12 102 ALA A CA 1
ATOM 745 C C . ALA A 1 102 ? 16.026 -6.246 -8.216 1.00 85.12 102 ALA A C 1
ATOM 747 O O . ALA A 1 102 ? 15.031 -5.658 -8.629 1.00 85.12 102 ALA A O 1
ATOM 748 N N . ALA A 1 103 ? 16.999 -5.602 -7.566 1.00 81.38 103 ALA A N 1
ATOM 749 C CA . ALA A 1 103 ? 16.848 -4.222 -7.089 1.00 81.38 103 ALA A CA 1
ATOM 750 C C . ALA A 1 103 ? 16.547 -3.181 -8.192 1.00 81.38 103 ALA A C 1
ATOM 752 O O . ALA A 1 103 ? 15.977 -2.136 -7.892 1.00 81.38 103 ALA A O 1
ATOM 753 N N . GLY A 1 104 ? 16.911 -3.458 -9.452 1.00 85.81 104 GLY A N 1
ATOM 754 C CA . GLY A 1 104 ? 16.576 -2.615 -10.611 1.00 85.81 104 GLY A CA 1
ATOM 755 C C . GLY A 1 104 ? 15.148 -2.793 -11.150 1.00 85.81 104 GLY A C 1
ATOM 756 O O . GLY A 1 104 ? 14.661 -1.915 -11.860 1.00 85.81 104 GLY A O 1
ATOM 757 N N . ASP A 1 105 ? 14.475 -3.884 -10.777 1.00 91.69 105 ASP A N 1
ATOM 758 C CA . ASP A 1 105 ? 13.132 -4.269 -11.231 1.00 91.69 105 ASP A CA 1
ATOM 759 C C . ASP A 1 105 ? 12.060 -4.047 -10.148 1.00 91.69 105 ASP A C 1
ATOM 761 O O . ASP A 1 105 ? 10.938 -4.541 -10.270 1.00 91.69 105 ASP A O 1
ATOM 765 N N . ILE A 1 106 ? 12.388 -3.331 -9.069 1.00 94.12 106 ILE A N 1
ATOM 766 C CA . ILE A 1 106 ? 11.447 -3.002 -7.992 1.00 94.12 106 ILE A CA 1
ATOM 767 C C . ILE A 1 106 ? 10.641 -1.753 -8.358 1.00 94.12 106 ILE A C 1
ATOM 769 O O . ILE A 1 106 ? 11.200 -0.724 -8.729 1.00 94.12 106 ILE A O 1
ATOM 773 N N . ALA A 1 107 ? 9.329 -1.836 -8.155 1.00 95.56 107 ALA A N 1
ATOM 774 C CA . ALA A 1 107 ? 8.446 -0.690 -7.993 1.00 95.56 107 ALA A CA 1
ATOM 775 C C . ALA A 1 107 ? 7.608 -0.859 -6.713 1.00 95.56 107 ALA A C 1
ATOM 777 O O . ALA A 1 107 ? 7.484 -1.954 -6.159 1.00 95.56 107 ALA A O 1
ATOM 778 N N . TYR A 1 108 ? 7.019 0.230 -6.237 1.00 96.81 108 TYR A N 1
ATOM 779 C CA . TYR A 1 108 ? 6.192 0.272 -5.039 1.00 96.81 108 TYR A CA 1
ATOM 780 C C . TYR A 1 108 ? 4.758 0.630 -5.412 1.00 96.81 108 TYR A C 1
ATOM 782 O O . TYR A 1 108 ? 4.501 1.706 -5.953 1.00 96.81 108 TYR A O 1
ATOM 790 N N . ALA A 1 109 ? 3.822 -0.264 -5.110 1.00 97.50 109 ALA A N 1
ATOM 791 C CA . ALA A 1 109 ? 2.397 -0.025 -5.274 1.00 97.50 109 ALA A CA 1
ATOM 792 C C . ALA A 1 109 ? 1.789 0.353 -3.916 1.00 97.50 109 ALA A C 1
ATOM 794 O O . ALA A 1 109 ? 1.974 -0.349 -2.923 1.00 97.50 109 ALA A O 1
ATOM 795 N N . ILE A 1 110 ? 1.065 1.469 -3.870 1.00 97.50 110 ILE A N 1
ATOM 796 C CA . ILE A 1 110 ? 0.400 1.996 -2.679 1.00 97.50 110 ILE A CA 1
ATOM 797 C C . ILE A 1 110 ? -1.102 2.013 -2.932 1.00 97.50 110 ILE A C 1
ATOM 799 O O . ILE A 1 110 ? -1.571 2.695 -3.846 1.00 97.50 110 ILE A O 1
ATOM 803 N N . ALA A 1 111 ? -1.856 1.292 -2.106 1.00 97.25 111 ALA A N 1
ATOM 804 C CA . ALA A 1 111 ? -3.311 1.373 -2.079 1.00 97.25 111 ALA A CA 1
ATOM 805 C C . ALA A 1 111 ? -3.746 2.127 -0.818 1.00 97.25 111 ALA A C 1
ATOM 807 O O . ALA A 1 111 ? -3.544 1.648 0.298 1.00 97.25 111 ALA A O 1
ATOM 808 N N . THR A 1 112 ? -4.329 3.311 -0.993 1.00 96.81 112 THR A N 1
ATOM 809 C CA . THR A 1 112 ? -4.902 4.100 0.104 1.00 96.81 112 THR A CA 1
ATOM 810 C C . THR A 1 112 ? -6.379 3.758 0.250 1.00 96.81 112 THR A C 1
ATOM 812 O O . THR A 1 112 ? -7.129 3.785 -0.730 1.00 96.81 112 THR A O 1
ATOM 815 N N . VAL A 1 113 ? -6.799 3.440 1.471 1.00 96.25 113 VAL A N 1
ATOM 816 C CA . VAL A 1 113 ? -8.118 2.905 1.803 1.00 96.25 113 VAL A CA 1
ATOM 817 C C . VAL A 1 113 ? -8.724 3.616 3.013 1.00 96.25 113 VAL A C 1
ATOM 819 O O . VAL A 1 113 ? -8.017 3.994 3.946 1.00 96.25 113 VAL A O 1
ATOM 822 N N . LYS A 1 114 ? -10.051 3.740 3.013 1.00 95.88 114 LYS A N 1
ATOM 823 C CA . LYS A 1 114 ? -10.852 3.924 4.228 1.00 95.88 114 LYS A CA 1
ATOM 824 C C . LYS A 1 114 ? -11.460 2.579 4.606 1.00 95.88 114 LYS A C 1
ATOM 826 O O . LYS A 1 114 ? -11.906 1.843 3.722 1.00 95.88 114 LYS A O 1
ATOM 831 N N . LEU A 1 115 ? -11.450 2.244 5.888 1.00 95.69 115 LEU A N 1
ATOM 832 C CA . LEU A 1 115 ? -11.994 0.984 6.394 1.00 95.69 115 LEU A CA 1
ATOM 833 C C . LEU A 1 115 ? -13.440 1.168 6.844 1.00 95.69 115 LEU A C 1
ATOM 835 O O . LEU A 1 115 ? -13.856 2.274 7.185 1.00 95.69 115 LEU A O 1
ATOM 839 N N . ASP A 1 116 ? -14.216 0.086 6.835 1.00 94.81 116 ASP A N 1
ATOM 840 C CA . ASP A 1 116 ? -15.517 0.126 7.497 1.00 94.81 116 ASP A CA 1
ATOM 841 C C . ASP A 1 116 ? -15.329 0.201 9.012 1.00 94.81 116 ASP A C 1
ATOM 843 O O . ASP A 1 116 ? -14.331 -0.271 9.567 1.00 94.81 116 ASP A O 1
ATOM 847 N N . LYS A 1 117 ? -16.354 0.722 9.685 1.00 93.94 117 LYS A N 1
ATOM 848 C CA . LYS A 1 117 ? -16.428 0.714 11.140 1.00 93.94 117 LYS A CA 1
ATOM 849 C C . LYS A 1 117 ? -16.224 -0.705 11.690 1.00 93.94 117 LYS A C 1
ATOM 851 O O . LYS A 1 117 ? -16.735 -1.677 11.132 1.00 93.94 117 LYS A O 1
ATOM 856 N N . ASP A 1 118 ? -15.483 -0.799 12.792 1.00 92.44 118 ASP A N 1
ATOM 857 C CA . ASP A 1 118 ? -15.230 -2.035 13.542 1.00 92.44 118 ASP A CA 1
ATOM 858 C C . ASP A 1 118 ? -14.493 -3.127 12.727 1.00 92.44 118 ASP A C 1
ATOM 860 O O . ASP A 1 118 ? -14.505 -4.311 13.075 1.00 92.44 118 ASP A O 1
ATOM 864 N N . ARG A 1 119 ? -13.806 -2.739 11.641 1.00 94.62 119 ARG A N 1
ATOM 865 C CA . ARG A 1 119 ? -12.866 -3.600 10.911 1.00 94.62 119 ARG A CA 1
ATOM 866 C C . ARG A 1 119 ? -11.441 -3.485 11.452 1.00 94.62 119 ARG A C 1
ATOM 868 O O . ARG A 1 119 ? -11.123 -2.690 12.334 1.00 94.62 119 ARG A O 1
ATOM 875 N N . ALA A 1 120 ? -10.595 -4.358 10.925 1.00 94.44 120 ALA A N 1
ATOM 876 C CA . ALA A 1 120 ? -9.161 -4.386 11.141 1.00 94.44 120 ALA A CA 1
ATOM 877 C C . ALA A 1 120 ? -8.458 -4.513 9.784 1.00 94.44 120 ALA A C 1
ATOM 879 O O . ALA A 1 120 ? -9.070 -4.932 8.795 1.00 94.44 120 ALA A O 1
ATOM 880 N N . ILE A 1 121 ? -7.173 -4.167 9.754 1.00 95.62 121 ILE A N 1
ATOM 881 C CA . ILE A 1 121 ? -6.300 -4.377 8.597 1.00 95.62 121 ILE A CA 1
ATOM 882 C C . ILE A 1 121 ? -4.928 -4.867 9.054 1.00 95.62 121 ILE A C 1
ATOM 884 O O . ILE A 1 121 ? -4.339 -4.311 9.983 1.00 95.62 121 ILE A O 1
ATOM 888 N N . SER A 1 122 ? -4.409 -5.896 8.391 1.00 96.06 122 SER A N 1
ATOM 889 C CA . SER A 1 122 ? -3.069 -6.439 8.596 1.00 96.06 122 SER A CA 1
ATOM 890 C C . SER A 1 122 ? -2.300 -6.576 7.282 1.00 96.06 122 SER A C 1
ATOM 892 O O . SER A 1 122 ? -2.881 -6.835 6.227 1.00 96.06 122 SER A O 1
ATOM 894 N N . ILE A 1 123 ? -0.965 -6.505 7.363 1.00 95.50 123 ILE A N 1
ATOM 895 C CA . ILE A 1 123 ? -0.065 -6.897 6.262 1.00 95.50 123 ILE A CA 1
ATOM 896 C C . ILE A 1 123 ? -0.277 -8.357 5.813 1.00 95.50 123 ILE A C 1
ATOM 898 O O . ILE A 1 123 ? 0.064 -8.725 4.691 1.00 95.50 123 ILE A O 1
ATOM 902 N N . TYR A 1 124 ? -0.875 -9.194 6.666 1.00 95.56 124 TYR A N 1
ATOM 903 C CA . TYR A 1 124 ? -1.168 -10.594 6.364 1.00 95.56 124 TYR A CA 1
ATOM 904 C C . TYR A 1 124 ? -2.548 -10.828 5.730 1.00 95.56 124 TYR A C 1
ATOM 906 O O . TYR A 1 124 ? -2.796 -11.934 5.254 1.00 95.56 124 TYR A O 1
ATOM 914 N N . ASP A 1 125 ? -3.425 -9.821 5.668 1.00 94.94 125 ASP A N 1
ATOM 915 C CA . ASP A 1 125 ? -4.795 -9.989 5.158 1.00 94.94 125 ASP A CA 1
ATOM 916 C C . ASP A 1 125 ? -4.894 -9.879 3.632 1.00 94.94 125 ASP A C 1
ATOM 918 O O . ASP A 1 125 ? -5.811 -10.458 3.037 1.00 94.94 125 ASP A O 1
ATOM 922 N N . TYR A 1 126 ? -3.973 -9.136 3.004 1.00 96.25 126 TYR A N 1
ATOM 923 C CA . TYR A 1 126 ? -4.087 -8.669 1.620 1.00 96.25 126 TYR A CA 1
ATOM 924 C C . TYR A 1 126 ? -2.818 -8.852 0.785 1.00 96.25 126 TYR A C 1
ATOM 926 O O . TYR A 1 126 ? -1.691 -8.705 1.260 1.00 96.25 126 TYR A O 1
ATOM 934 N N . GLU A 1 127 ? -3.029 -9.111 -0.502 1.00 97.06 127 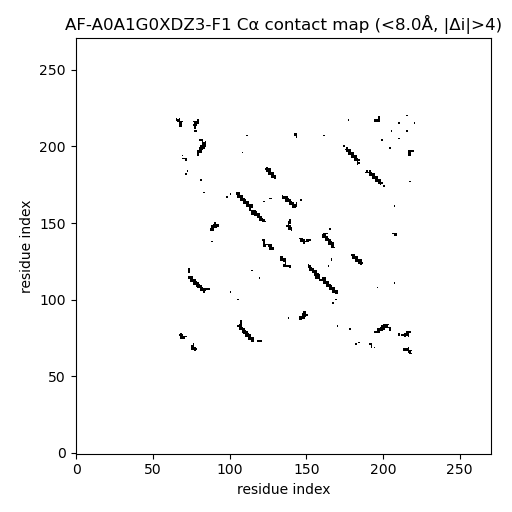GLU A N 1
ATOM 935 C CA . GLU A 1 127 ? -1.994 -9.175 -1.533 1.00 97.06 127 GLU A CA 1
ATOM 936 C C . GLU A 1 127 ? -2.502 -8.602 -2.863 1.00 97.06 127 GLU A C 1
ATOM 938 O O . GLU A 1 127 ? -3.708 -8.577 -3.125 1.00 97.06 127 GLU A O 1
ATOM 943 N N . LEU A 1 128 ? -1.578 -8.119 -3.696 1.00 97.56 128 LEU A N 1
ATOM 944 C CA . LEU A 1 128 ? -1.854 -7.772 -5.089 1.00 97.56 128 LEU A CA 1
ATOM 945 C C . LEU A 1 128 ? -1.497 -8.954 -5.990 1.00 97.56 128 LEU A C 1
ATOM 947 O O . LEU A 1 128 ? -0.424 -9.541 -5.845 1.00 97.56 128 LEU A O 1
ATOM 951 N N . VAL A 1 129 ? -2.371 -9.261 -6.946 1.00 96.56 129 VAL A N 1
ATOM 952 C CA . VAL A 1 129 ? -2.190 -10.339 -7.925 1.00 96.56 129 VAL A CA 1
ATOM 953 C C . VAL A 1 129 ? -2.140 -9.773 -9.347 1.00 96.56 129 VAL A C 1
ATOM 955 O O . VAL A 1 129 ? -2.907 -8.876 -9.702 1.00 96.56 129 VAL A O 1
ATOM 958 N N . ASP A 1 130 ? -1.218 -10.304 -10.150 1.00 95.31 130 ASP A N 1
ATOM 959 C CA . ASP A 1 130 ? -0.905 -9.923 -11.536 1.00 95.31 130 ASP A CA 1
ATOM 960 C C . ASP A 1 130 ? -0.598 -11.202 -12.330 1.00 95.31 130 ASP A C 1
ATOM 962 O O . ASP A 1 130 ? 0.541 -11.676 -12.392 1.00 95.31 130 ASP A O 1
ATOM 966 N N . GLY A 1 131 ? -1.649 -11.837 -12.855 1.00 92.38 131 GLY A N 1
ATOM 967 C CA . GLY A 1 131 ? -1.563 -13.173 -13.446 1.00 92.38 131 GLY A CA 1
ATOM 968 C C . GLY A 1 131 ? -1.117 -14.216 -12.416 1.00 92.38 131 GLY A C 1
ATOM 969 O O . GLY A 1 131 ? -1.872 -14.557 -11.511 1.00 92.38 131 GLY A O 1
ATOM 970 N N . LEU A 1 132 ? 0.111 -14.720 -12.564 1.00 90.62 132 LEU A N 1
ATOM 971 C CA . LEU A 1 132 ? 0.731 -15.684 -11.641 1.00 90.62 132 LEU A CA 1
ATOM 972 C C . LEU A 1 132 ? 1.598 -15.022 -10.555 1.00 90.62 132 LEU A C 1
ATOM 974 O O . LEU A 1 132 ? 2.073 -15.709 -9.652 1.00 90.62 132 LEU A O 1
ATOM 978 N N . ALA A 1 133 ? 1.849 -13.712 -10.643 1.00 94.50 133 ALA A N 1
ATOM 979 C CA . ALA A 1 133 ? 2.645 -12.997 -9.654 1.00 94.50 133 ALA A CA 1
ATOM 980 C C . ALA A 1 133 ? 1.773 -12.556 -8.471 1.00 94.50 133 ALA A C 1
ATOM 982 O O . ALA A 1 133 ? 0.696 -11.990 -8.660 1.00 94.50 133 ALA A O 1
ATOM 983 N N . ILE A 1 134 ? 2.269 -12.802 -7.257 1.00 95.00 134 ILE A N 1
ATOM 984 C CA . ILE A 1 134 ? 1.619 -12.449 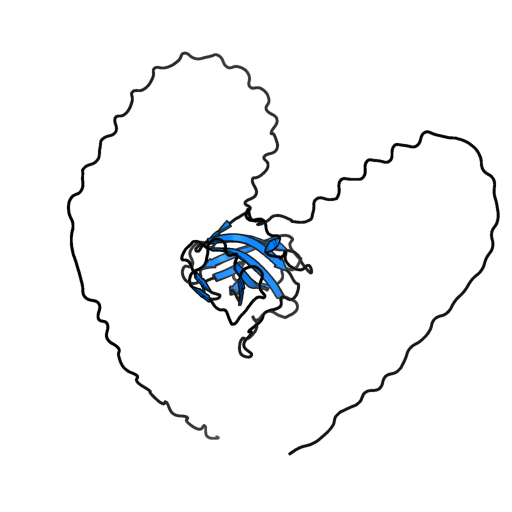-5.992 1.00 95.00 134 ILE A CA 1
ATOM 985 C C . ILE A 1 134 ? 2.562 -11.540 -5.205 1.00 95.00 134 ILE A C 1
ATOM 987 O O . ILE A 1 134 ? 3.725 -11.883 -4.986 1.00 95.00 134 ILE A O 1
ATOM 991 N N . TYR A 1 135 ? 2.051 -10.397 -4.755 1.00 96.62 135 TYR A N 1
ATOM 992 C CA . TYR A 1 135 ? 2.803 -9.387 -4.018 1.00 96.62 135 TYR A CA 1
ATOM 993 C C . TYR A 1 135 ? 2.163 -9.165 -2.638 1.00 96.62 135 TYR A C 1
ATOM 995 O O . TYR A 1 135 ? 1.068 -8.601 -2.563 1.00 96.62 135 TYR A O 1
ATOM 1003 N N . PRO A 1 136 ? 2.807 -9.605 -1.538 1.00 96.00 136 PRO A N 1
ATOM 1004 C CA . PRO A 1 136 ? 2.313 -9.378 -0.180 1.00 96.00 136 PRO A CA 1
ATOM 1005 C C . PRO A 1 136 ? 2.174 -7.889 0.143 1.00 96.00 136 PRO A C 1
ATOM 1007 O O . PRO A 1 136 ? 3.012 -7.087 -0.281 1.00 96.00 136 PRO A O 1
ATOM 1010 N N . CYS A 1 137 ? 1.190 -7.522 0.970 1.00 96.25 137 CYS A N 1
ATOM 1011 C CA . CYS A 1 137 ? 1.296 -6.270 1.714 1.00 96.25 137 CYS A CA 1
ATOM 1012 C C . CYS A 1 137 ? 2.519 -6.365 2.641 1.00 96.25 137 CYS A C 1
ATOM 1014 O O . CYS A 1 137 ? 2.712 -7.360 3.336 1.00 96.25 137 CYS A O 1
ATOM 1016 N N . TYR A 1 138 ? 3.371 -5.345 2.607 1.00 95.38 138 TYR A N 1
ATOM 1017 C CA . TYR A 1 138 ? 4.696 -5.352 3.226 1.00 95.38 138 TYR A CA 1
ATOM 1018 C C . TYR A 1 138 ? 4.790 -4.393 4.419 1.00 95.38 138 TYR A C 1
ATOM 1020 O O . TYR A 1 138 ? 5.481 -4.671 5.393 1.00 95.38 138 TYR A O 1
ATOM 1028 N N . ALA A 1 139 ? 4.074 -3.270 4.366 1.00 96.38 139 ALA A N 1
ATOM 1029 C CA . ALA A 1 139 ? 3.980 -2.319 5.469 1.00 96.38 139 ALA A CA 1
ATOM 1030 C C . ALA A 1 139 ? 2.654 -1.552 5.416 1.00 96.38 139 ALA A C 1
ATOM 1032 O O . ALA A 1 139 ? 2.015 -1.464 4.362 1.00 96.38 139 ALA A O 1
ATOM 1033 N N . LEU A 1 140 ? 2.270 -0.966 6.549 1.00 97.00 140 LEU A N 1
ATOM 1034 C CA . LEU A 1 140 ? 1.090 -0.113 6.675 1.00 97.00 140 LEU A CA 1
ATOM 1035 C C . LEU A 1 140 ? 1.485 1.303 7.113 1.00 97.00 140 LEU A C 1
ATOM 1037 O O . LEU A 1 140 ? 2.501 1.504 7.779 1.00 97.00 140 LEU A O 1
ATOM 1041 N N . SER A 1 141 ? 0.664 2.278 6.737 1.00 96.25 141 SER A N 1
ATOM 1042 C CA . SER A 1 141 ? 0.711 3.668 7.203 1.00 96.25 141 SER A CA 1
ATOM 1043 C C . SER A 1 141 ? -0.694 4.108 7.625 1.00 96.25 141 SER A C 1
ATOM 1045 O O . SER A 1 141 ? -1.684 3.664 7.039 1.00 96.25 141 SER A O 1
ATOM 1047 N N . LEU A 1 142 ? -0.769 4.977 8.636 1.00 95.50 142 LEU A N 1
ATOM 1048 C CA . LEU A 1 142 ? -1.986 5.637 9.111 1.00 95.50 142 LEU A CA 1
ATOM 1049 C C . LEU A 1 142 ? -1.857 7.144 8.866 1.00 95.50 142 LEU A C 1
ATOM 1051 O O . LEU A 1 142 ? -0.829 7.728 9.187 1.00 95.50 142 LEU A O 1
ATOM 1055 N N . ASN A 1 143 ? -2.884 7.781 8.303 1.00 94.12 143 ASN A N 1
ATOM 1056 C CA . ASN A 1 143 ? -3.039 9.240 8.179 1.00 94.12 143 ASN A CA 1
ATOM 1057 C C . ASN A 1 143 ? -1.845 10.006 7.558 1.00 94.12 143 ASN A C 1
ATOM 1059 O O . ASN A 1 143 ? -1.708 11.222 7.717 1.00 94.12 143 ASN A O 1
ATOM 1063 N N . GLY A 1 144 ? -1.004 9.311 6.787 1.00 90.62 144 GLY A N 1
ATOM 1064 C CA . GLY A 1 144 ? 0.172 9.864 6.110 1.00 90.62 144 GLY A CA 1
ATOM 1065 C C . GLY A 1 144 ? 1.474 9.762 6.908 1.00 90.62 144 GLY A C 1
ATOM 1066 O O . GLY A 1 144 ? 2.460 10.382 6.516 1.00 90.62 144 GLY A O 1
ATOM 1067 N N . GLU A 1 145 ? 1.492 8.996 8.001 1.00 94.06 145 GLU A N 1
ATOM 1068 C CA . GLU A 1 145 ? 2.711 8.588 8.707 1.00 94.06 145 GLU A CA 1
ATOM 1069 C C . GLU A 1 145 ? 3.657 7.782 7.795 1.00 94.06 145 GLU A C 1
ATOM 1071 O O . GLU A 1 145 ? 3.263 7.260 6.747 1.00 94.06 145 GLU A O 1
ATOM 1076 N N . ALA A 1 146 ? 4.919 7.637 8.206 1.00 94.19 146 ALA A N 1
ATOM 1077 C CA . ALA A 1 146 ? 5.851 6.734 7.535 1.00 94.19 146 ALA A CA 1
ATOM 1078 C C . ALA A 1 146 ? 5.338 5.282 7.570 1.00 94.19 146 ALA A C 1
ATOM 1080 O O . ALA A 1 146 ? 4.732 4.852 8.551 1.00 94.19 146 ALA A O 1
ATOM 1081 N N . PHE A 1 147 ? 5.614 4.512 6.515 1.00 96.25 147 PHE A N 1
ATOM 1082 C CA . PHE A 1 147 ? 5.276 3.090 6.484 1.00 96.25 147 PHE A CA 1
ATOM 1083 C C . PHE A 1 147 ? 6.065 2.331 7.549 1.00 96.25 147 PHE A C 1
ATOM 1085 O O . PHE A 1 147 ? 7.289 2.430 7.583 1.00 96.25 147 PHE A O 1
ATOM 1092 N N . ALA A 1 148 ? 5.378 1.554 8.382 1.00 94.62 148 ALA A N 1
ATOM 1093 C CA . ALA A 1 148 ? 5.979 0.780 9.463 1.00 94.62 148 ALA A CA 1
ATOM 1094 C C . ALA A 1 148 ? 5.783 -0.723 9.212 1.00 94.62 148 ALA A C 1
ATOM 1096 O O . ALA A 1 148 ? 4.652 -1.206 9.163 1.00 94.62 148 ALA A O 1
ATOM 1097 N N . ALA A 1 149 ? 6.881 -1.467 9.051 1.00 92.06 149 ALA A N 1
ATOM 1098 C CA . ALA A 1 149 ? 6.850 -2.920 8.845 1.00 92.06 149 ALA A CA 1
ATOM 1099 C C . ALA A 1 149 ? 6.531 -3.676 10.150 1.00 92.06 149 ALA A C 1
ATOM 1101 O O . ALA A 1 149 ? 5.746 -4.621 10.155 1.00 92.06 149 ALA A O 1
ATOM 1102 N N . ASN A 1 150 ? 7.045 -3.196 11.288 1.00 92.50 150 ASN A N 1
ATOM 1103 C CA . ASN A 1 150 ? 6.737 -3.746 12.612 1.00 92.50 150 ASN A CA 1
ATOM 1104 C C . ASN A 1 150 ? 5.278 -3.514 13.063 1.00 92.50 150 ASN A C 1
ATOM 1106 O O . ASN A 1 150 ? 4.814 -4.172 13.996 1.00 92.50 150 ASN A O 1
ATOM 1110 N N . LYS A 1 151 ? 4.535 -2.604 12.417 1.00 94.06 151 LYS A N 1
ATOM 1111 C CA . LYS A 1 151 ? 3.121 -2.318 12.707 1.00 94.06 151 LYS A CA 1
ATOM 1112 C C . LYS A 1 151 ? 2.215 -3.188 11.831 1.00 94.06 151 LYS A C 1
ATOM 1114 O O . LYS A 1 151 ? 1.516 -2.721 10.937 1.00 94.06 151 LYS A O 1
ATOM 1119 N N . TRP A 1 152 ? 2.258 -4.489 12.108 1.00 92.56 152 TRP A N 1
ATOM 1120 C CA . TRP A 1 152 ? 1.648 -5.539 11.288 1.00 92.56 152 TRP A CA 1
ATOM 1121 C C . TRP A 1 152 ? 0.111 -5.567 11.297 1.00 92.56 152 TRP A C 1
ATOM 1123 O O . TRP A 1 152 ? -0.471 -6.227 10.437 1.00 92.56 152 TRP A O 1
ATOM 1133 N N . VAL A 1 153 ? -0.562 -4.889 12.235 1.00 96.12 153 VAL A N 1
ATOM 1134 C CA . VAL A 1 153 ? -2.033 -4.836 12.319 1.00 96.12 153 VAL A CA 1
ATOM 1135 C C . VAL A 1 153 ? -2.542 -3.549 12.972 1.00 96.12 153 VAL A C 1
ATOM 1137 O O . VAL A 1 153 ? -1.950 -3.050 13.929 1.00 96.12 153 VAL A O 1
ATOM 1140 N N . TYR A 1 154 ? -3.694 -3.073 12.504 1.00 95.06 154 TYR A N 1
ATOM 1141 C CA . TYR A 1 154 ? -4.546 -2.104 13.191 1.00 95.06 154 TYR A CA 1
ATOM 1142 C C . TYR A 1 154 ? -5.839 -2.816 13.597 1.00 95.06 154 TYR A C 1
ATOM 1144 O O . TYR A 1 154 ? -6.577 -3.307 12.742 1.00 95.06 154 TYR A O 1
ATOM 1152 N N . LYS A 1 155 ? -6.067 -2.941 14.909 1.00 87.56 155 LYS A N 1
ATOM 1153 C CA . LYS A 1 155 ? -7.202 -3.666 15.499 1.00 87.56 155 LYS A CA 1
ATOM 1154 C C . LYS A 1 155 ? -8.247 -2.647 15.949 1.00 87.56 155 LYS A C 1
ATOM 1156 O O . LYS A 1 155 ? -7.992 -1.961 16.931 1.00 87.56 155 LYS A O 1
ATOM 1161 N N . ILE A 1 156 ? -9.400 -2.619 15.274 1.00 81.25 156 ILE A N 1
ATOM 1162 C CA . ILE A 1 156 ? -10.432 -1.573 15.382 1.00 81.25 156 ILE A CA 1
ATOM 1163 C C . ILE A 1 156 ? -9.923 -0.254 14.785 1.00 81.25 156 ILE A C 1
ATOM 1165 O O . ILE A 1 156 ? -8.938 0.319 15.244 1.00 81.25 156 ILE A O 1
ATOM 1169 N N . THR A 1 157 ? -10.589 0.201 13.728 1.00 82.00 157 THR A N 1
ATOM 1170 C CA . THR A 1 157 ? -10.187 1.367 12.931 1.00 82.00 157 THR A CA 1
ATOM 1171 C C . THR A 1 157 ? -11.332 2.358 12.794 1.00 82.00 157 THR A C 1
ATOM 1173 O O . THR A 1 157 ? -12.467 1.947 12.536 1.00 82.00 157 THR A O 1
ATOM 1176 N N . ASP A 1 158 ? -11.041 3.651 12.933 1.00 89.06 158 ASP A N 1
ATOM 1177 C CA . ASP A 1 158 ? -12.025 4.711 12.713 1.00 89.06 158 ASP A CA 1
ATOM 1178 C C . ASP A 1 158 ? -12.350 4.840 11.203 1.00 89.06 158 ASP A C 1
ATOM 1180 O O . ASP A 1 158 ? -11.428 4.800 10.384 1.00 89.06 158 ASP A O 1
ATOM 1184 N N . PRO A 1 159 ? -13.624 4.988 10.787 1.00 88.75 159 PRO A N 1
ATOM 1185 C CA . PRO A 1 159 ? -13.985 5.289 9.394 1.00 88.75 159 PRO A CA 1
ATOM 1186 C C . PRO A 1 159 ? -13.411 6.610 8.846 1.00 88.75 159 PRO A C 1
ATOM 1188 O O . PRO A 1 159 ? -13.321 6.800 7.624 1.00 88.75 159 PRO A O 1
ATOM 1191 N N . GLU A 1 160 ? -13.041 7.547 9.723 1.00 90.81 160 GLU A N 1
ATOM 1192 C CA . GLU A 1 160 ? -12.395 8.794 9.323 1.00 90.81 160 GLU A CA 1
ATOM 1193 C C . GLU A 1 160 ? -10.899 8.648 9.054 1.00 90.81 160 GLU A C 1
ATOM 1195 O O . GLU A 1 160 ? -10.370 9.342 8.176 1.00 90.81 160 GLU A O 1
ATOM 1200 N N . ASP A 1 161 ? -10.248 7.683 9.705 1.00 94.31 161 ASP A N 1
ATOM 1201 C CA . ASP A 1 161 ? -8.852 7.356 9.453 1.00 94.31 161 ASP A CA 1
ATOM 1202 C C . ASP A 1 161 ? -8.636 6.857 8.019 1.00 94.31 161 ASP A C 1
ATOM 1204 O O . ASP A 1 161 ? -9.431 6.125 7.422 1.00 94.31 161 ASP A O 1
ATOM 1208 N N . THR A 1 162 ? -7.488 7.233 7.466 1.00 95.12 162 THR A N 1
ATOM 1209 C CA . THR A 1 162 ? -7.058 6.817 6.136 1.00 95.12 162 THR A CA 1
ATOM 1210 C C . THR A 1 162 ? -5.801 5.969 6.242 1.00 95.12 162 THR A C 1
ATOM 1212 O O . THR A 1 162 ? -4.760 6.418 6.720 1.00 95.12 162 THR A O 1
ATOM 1215 N N . TYR A 1 163 ? -5.893 4.737 5.757 1.00 96.25 163 TYR A N 1
ATOM 1216 C CA . TYR A 1 163 ? -4.836 3.736 5.820 1.00 96.25 163 TYR A CA 1
ATOM 1217 C C . TYR A 1 163 ? -4.169 3.611 4.451 1.00 96.25 163 TYR A C 1
ATOM 1219 O O . TYR A 1 163 ? -4.834 3.705 3.421 1.00 96.25 163 TYR A O 1
ATOM 1227 N N . SER A 1 164 ? -2.867 3.346 4.409 1.00 96.94 164 SER A N 1
ATOM 1228 C CA . SER A 1 164 ? -2.171 2.971 3.173 1.00 96.94 164 SER A CA 1
ATOM 1229 C C . SER A 1 164 ? -1.505 1.612 3.325 1.00 96.94 164 SER A C 1
ATOM 1231 O O . SER A 1 164 ? -0.717 1.401 4.244 1.00 96.94 164 SER A O 1
ATOM 1233 N N . MET A 1 165 ? -1.796 0.713 2.385 1.00 97.81 165 MET A N 1
ATOM 1234 C CA . MET A 1 165 ? -1.085 -0.549 2.188 1.00 97.81 165 MET A CA 1
ATOM 1235 C C . MET A 1 165 ? 0.063 -0.342 1.204 1.00 97.81 165 MET A C 1
ATOM 1237 O O . MET A 1 165 ? -0.158 0.186 0.111 1.00 97.81 165 MET A O 1
ATOM 1241 N N . LEU A 1 166 ? 1.265 -0.778 1.578 1.00 97.50 166 LEU A N 1
ATOM 1242 C CA . LEU A 1 166 ? 2.438 -0.797 0.709 1.00 97.50 166 LEU A CA 1
ATOM 1243 C C . LEU A 1 166 ? 2.711 -2.212 0.201 1.00 97.50 166 LEU A C 1
ATOM 1245 O O . LEU A 1 166 ? 2.895 -3.129 0.997 1.00 97.50 166 LEU A O 1
ATOM 1249 N N . PHE A 1 167 ? 2.840 -2.358 -1.113 1.00 97.31 167 PHE A N 1
ATOM 1250 C CA . PHE A 1 167 ? 3.240 -3.586 -1.790 1.00 97.31 167 PHE A CA 1
ATOM 1251 C C . PHE A 1 167 ? 4.530 -3.334 -2.576 1.00 97.31 167 PHE A C 1
ATOM 1253 O O . PHE A 1 167 ? 4.679 -2.304 -3.237 1.00 97.31 167 PHE A O 1
ATOM 1260 N N . ILE A 1 168 ? 5.458 -4.287 -2.529 1.00 96.38 168 ILE A N 1
ATOM 1261 C CA . ILE A 1 168 ? 6.676 -4.272 -3.347 1.00 96.38 168 ILE A CA 1
ATOM 1262 C C . ILE A 1 168 ? 6.400 -5.158 -4.562 1.00 96.38 168 ILE A C 1
ATOM 1264 O O . ILE A 1 168 ? 6.194 -6.363 -4.416 1.00 96.38 168 ILE A O 1
ATOM 1268 N N . VAL A 1 169 ? 6.354 -4.555 -5.749 1.00 96.38 169 VAL A N 1
ATOM 1269 C CA . VAL A 1 169 ? 5.934 -5.201 -7.000 1.00 96.38 169 VAL A CA 1
ATOM 1270 C C . VAL A 1 169 ? 7.059 -5.200 -8.032 1.00 96.38 169 VAL A C 1
ATOM 1272 O O . VAL A 1 169 ? 8.036 -4.458 -7.908 1.00 96.38 169 VAL A O 1
ATOM 1275 N N . ARG A 1 170 ? 6.933 -6.027 -9.077 1.00 94.94 170 ARG A N 1
ATOM 1276 C CA . ARG A 1 170 ? 7.844 -5.951 -10.226 1.00 94.94 170 ARG A CA 1
ATOM 1277 C C . ARG A 1 170 ? 7.473 -4.767 -11.110 1.00 94.94 170 ARG A C 1
ATOM 1279 O O . ARG A 1 170 ? 6.315 -4.594 -11.489 1.00 94.94 170 ARG A O 1
ATOM 1286 N N . LYS A 1 171 ? 8.476 -3.980 -11.480 1.00 93.12 171 LYS A N 1
ATOM 1287 C CA . LYS A 1 171 ? 8.360 -2.905 -12.456 1.00 93.12 171 LYS A CA 1
ATOM 1288 C C . LYS A 1 171 ? 7.943 -3.465 -13.820 1.00 93.12 171 LYS A C 1
ATOM 1290 O O . LYS A 1 171 ? 8.483 -4.466 -14.289 1.00 93.12 171 LYS A O 1
ATOM 1295 N N . LYS A 1 172 ? 6.984 -2.805 -14.476 1.00 91.75 172 LYS A N 1
ATOM 1296 C CA . LYS A 1 172 ? 6.584 -3.126 -15.853 1.00 91.75 172 LYS A CA 1
ATOM 1297 C C . LYS A 1 172 ? 7.531 -2.434 -16.840 1.00 91.75 172 LYS A C 1
ATOM 1299 O O . LYS A 1 172 ? 7.775 -1.233 -16.726 1.00 91.75 172 LYS A O 1
ATOM 1304 N N . THR A 1 173 ? 8.017 -3.193 -17.820 1.00 89.25 173 THR A N 1
ATOM 1305 C CA . THR A 1 173 ? 8.877 -2.711 -18.911 1.00 89.25 173 THR A CA 1
ATOM 1306 C C . THR A 1 173 ? 8.239 -3.111 -20.248 1.00 89.25 173 THR A C 1
ATOM 1308 O O . THR A 1 173 ? 8.049 -4.308 -20.465 1.00 89.25 173 THR A O 1
ATOM 1311 N N . PRO A 1 174 ? 7.896 -2.163 -21.144 1.00 88.75 174 PRO A N 1
ATOM 1312 C CA . PRO A 1 174 ? 8.014 -0.709 -20.981 1.00 88.75 174 PRO A CA 1
ATOM 1313 C C . PRO A 1 174 ? 7.106 -0.157 -19.860 1.00 88.75 174 PRO A C 1
ATOM 1315 O O . PRO A 1 174 ? 6.118 -0.809 -19.507 1.00 88.75 174 PRO A O 1
ATOM 1318 N N . PRO A 1 175 ? 7.407 1.037 -19.308 1.00 88.81 175 PRO A N 1
ATOM 1319 C CA . PRO A 1 175 ? 6.543 1.692 -18.332 1.00 88.81 175 PRO A CA 1
ATOM 1320 C C . PRO A 1 175 ? 5.140 1.914 -18.901 1.00 88.81 175 PRO A C 1
ATOM 1322 O O . PRO A 1 175 ? 4.970 2.476 -19.982 1.00 88.81 175 PRO A O 1
ATOM 1325 N N . GLN A 1 176 ? 4.124 1.473 -18.163 1.00 89.81 176 GLN A N 1
ATOM 1326 C CA . GLN A 1 176 ? 2.720 1.699 -18.501 1.00 89.81 176 GLN A CA 1
ATOM 1327 C C . GLN A 1 176 ? 2.162 2.806 -17.606 1.00 89.81 176 GLN A C 1
ATOM 1329 O O . GLN A 1 176 ? 2.445 2.826 -16.410 1.00 89.81 176 GLN A O 1
ATOM 1334 N N . LYS A 1 177 ? 1.353 3.710 -18.175 1.00 90.00 177 LYS A N 1
ATOM 1335 C CA . LYS A 1 177 ? 0.710 4.821 -17.445 1.00 90.00 177 LYS A CA 1
ATOM 1336 C C . LYS A 1 177 ? -0.275 4.339 -16.373 1.00 90.00 177 LYS A C 1
ATOM 1338 O O . LYS A 1 177 ? -0.415 4.965 -15.326 1.00 90.00 177 LYS A O 1
ATOM 1343 N N . PHE A 1 178 ? -0.934 3.216 -16.641 1.00 91.31 178 PHE A N 1
ATOM 1344 C CA . PHE A 1 178 ? -1.771 2.494 -15.692 1.00 91.31 178 PHE A CA 1
ATOM 1345 C C . PHE A 1 178 ? -1.339 1.032 -15.663 1.00 91.31 178 PHE A C 1
ATOM 1347 O O . PHE A 1 178 ? -1.073 0.460 -16.718 1.00 91.31 178 PHE A O 1
ATOM 1354 N N . VAL A 1 179 ? -1.307 0.435 -14.474 1.00 94.06 179 VAL A N 1
ATOM 1355 C CA . VAL A 1 179 ? -1.097 -1.005 -14.281 1.00 94.06 179 VAL A CA 1
ATOM 1356 C C . VAL A 1 179 ? -2.232 -1.530 -13.411 1.00 94.06 179 VAL A C 1
ATOM 1358 O O . VAL A 1 179 ? -2.438 -1.037 -12.302 1.00 94.06 179 VAL A O 1
ATOM 1361 N N . THR A 1 180 ? -2.986 -2.508 -13.904 1.00 95.44 180 THR A N 1
ATOM 1362 C CA . THR A 1 180 ? -4.066 -3.128 -13.127 1.00 95.44 180 THR A CA 1
ATOM 1363 C C . THR A 1 180 ? -3.511 -4.252 -12.262 1.00 95.44 180 THR A C 1
ATOM 1365 O O . THR A 1 180 ? -2.824 -5.135 -12.767 1.00 95.44 180 THR A O 1
ATOM 1368 N N . TYR A 1 181 ? -3.851 -4.239 -10.974 1.00 96.94 181 TYR A N 1
ATOM 1369 C CA . TYR A 1 181 ? -3.610 -5.343 -10.044 1.00 96.94 181 TYR A CA 1
ATOM 1370 C C . TYR A 1 181 ? -4.935 -5.760 -9.391 1.00 96.94 181 TYR A C 1
ATOM 1372 O O . TYR A 1 181 ? -5.777 -4.906 -9.102 1.00 96.94 181 TYR A O 1
ATOM 1380 N N . LYS A 1 182 ? -5.121 -7.056 -9.117 1.00 96.81 182 LYS A N 1
ATOM 1381 C CA . LYS A 1 182 ? -6.267 -7.572 -8.347 1.00 96.81 182 LYS A CA 1
ATOM 1382 C C . LYS A 1 182 ? -5.903 -7.570 -6.858 1.00 96.81 182 LYS A C 1
ATOM 1384 O O . LYS A 1 182 ? -5.028 -8.324 -6.444 1.00 96.81 182 LYS A O 1
ATOM 1389 N N . LEU A 1 183 ? -6.541 -6.714 -6.056 1.00 97.00 183 LEU A N 1
ATOM 1390 C CA . LEU A 1 183 ? -6.403 -6.701 -4.596 1.00 97.00 183 LEU A CA 1
ATOM 1391 C C . LEU A 1 183 ? -7.242 -7.835 -4.004 1.00 97.00 183 LEU A C 1
ATOM 1393 O O . LEU A 1 183 ? -8.472 -7.773 -4.011 1.00 97.00 183 LEU A O 1
ATOM 1397 N N . GLN A 1 184 ? -6.581 -8.865 -3.483 1.00 95.88 184 GLN A N 1
ATOM 1398 C CA . GLN A 1 184 ? -7.224 -10.085 -3.003 1.00 95.88 184 GLN A CA 1
ATOM 1399 C C . GLN A 1 184 ? -7.004 -10.282 -1.500 1.00 95.88 184 GLN A C 1
ATOM 1401 O O . GLN A 1 184 ? -5.957 -9.930 -0.957 1.00 95.88 184 GLN A O 1
ATOM 1406 N N . SER A 1 185 ? -8.007 -10.844 -0.816 1.00 94.69 185 SER A N 1
ATOM 1407 C CA . SER A 1 185 ? -7.868 -11.260 0.581 1.00 94.69 185 SER A CA 1
ATOM 1408 C C . SER A 1 185 ? -7.232 -12.647 0.645 1.00 94.69 185 SER A C 1
ATOM 1410 O O . SER A 1 185 ? -7.685 -13.580 -0.013 1.00 94.69 185 SER A O 1
ATOM 1412 N N . ARG A 1 186 ? -6.213 -12.806 1.488 1.00 93.81 186 ARG A N 1
ATOM 1413 C CA . ARG A 1 186 ? -5.516 -14.085 1.698 1.00 93.81 186 ARG A CA 1
ATOM 1414 C C . ARG A 1 186 ? -6.391 -15.141 2.362 1.00 93.81 186 ARG A C 1
ATOM 1416 O O . ARG A 1 186 ? -6.268 -16.326 2.064 1.00 93.81 186 ARG A O 1
ATOM 1423 N N . ILE A 1 187 ? -7.281 -14.691 3.248 1.00 88.81 187 ILE A N 1
ATOM 1424 C CA . ILE A 1 187 ? -8.181 -15.538 4.040 1.00 88.81 187 ILE A CA 1
ATOM 1425 C C . ILE A 1 187 ? -9.332 -16.073 3.177 1.00 88.81 187 ILE A C 1
ATOM 1427 O O . ILE A 1 187 ? -9.727 -17.224 3.321 1.00 88.81 187 ILE A O 1
ATOM 1431 N N . VAL A 1 188 ? -9.876 -15.244 2.279 1.00 86.94 188 VAL A N 1
ATOM 1432 C CA . VAL A 1 188 ? -10.950 -15.634 1.355 1.00 86.94 188 VAL A CA 1
ATOM 1433 C C . VAL A 1 188 ? -10.557 -15.215 -0.052 1.00 86.94 188 VAL A C 1
ATOM 1435 O O . VAL A 1 188 ? -10.625 -14.039 -0.407 1.00 86.94 188 VAL A O 1
ATOM 1438 N N . LYS A 1 189 ? -10.163 -16.213 -0.846 1.00 79.94 1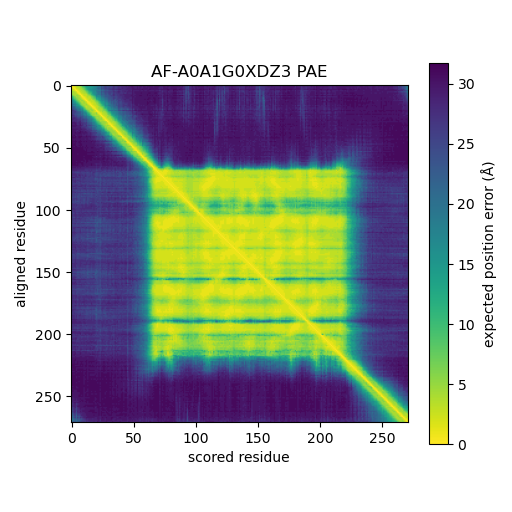89 LYS A N 1
ATOM 1439 C CA . LYS A 1 189 ? -9.679 -16.073 -2.226 1.00 79.94 189 LYS A CA 1
ATOM 1440 C C . LYS A 1 189 ? -10.801 -15.891 -3.260 1.00 79.94 189 LYS A C 1
ATOM 1442 O O . LYS A 1 189 ? -10.597 -16.189 -4.433 1.00 79.94 189 LYS A O 1
ATOM 1447 N N . GLU A 1 190 ? -11.960 -15.394 -2.837 1.00 74.62 190 GLU A N 1
ATOM 1448 C CA . GLU A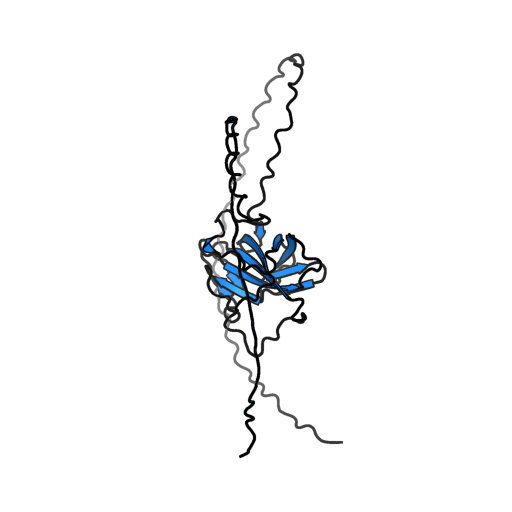 1 190 ? -13.024 -14.926 -3.734 1.00 74.62 190 GLU A CA 1
ATOM 1449 C C . GLU A 1 190 ? -12.525 -13.770 -4.620 1.00 74.62 190 GLU A C 1
ATOM 1451 O O . GLU A 1 190 ? -11.368 -13.334 -4.529 1.00 74.62 190 GLU A O 1
ATOM 1456 N N . ASP A 1 191 ? -13.396 -13.283 -5.505 1.00 72.88 191 ASP A N 1
ATOM 1457 C CA . ASP A 1 191 ? -13.068 -12.272 -6.502 1.00 72.88 191 ASP A CA 1
ATOM 1458 C C . ASP A 1 191 ? -12.603 -10.943 -5.898 1.00 72.88 191 ASP A C 1
ATOM 1460 O O . ASP A 1 191 ? -13.375 -10.034 -5.603 1.00 72.88 191 ASP A O 1
ATOM 1464 N N . GLY A 1 192 ? -11.281 -10.845 -5.743 1.00 88.56 192 GLY A N 1
ATOM 1465 C CA . GLY A 1 192 ? -10.577 -9.625 -5.378 1.00 88.56 192 GLY A CA 1
ATOM 1466 C C . GLY A 1 192 ? -10.861 -8.459 -6.327 1.00 88.56 192 GLY A C 1
ATOM 1467 O O . GLY A 1 192 ? -11.183 -8.633 -7.502 1.00 88.56 192 GLY A O 1
ATOM 1468 N N . THR A 1 193 ? -10.705 -7.248 -5.809 1.00 94.38 193 THR A N 1
ATOM 1469 C CA . THR A 1 193 ? -11.047 -6.011 -6.510 1.00 94.38 193 THR A CA 1
ATOM 1470 C C . THR A 1 193 ? -9.963 -5.644 -7.519 1.00 94.38 193 THR A C 1
ATOM 1472 O O . THR A 1 193 ? -8.810 -5.446 -7.138 1.00 94.38 193 THR A O 1
ATOM 1475 N N . GLU A 1 194 ? -10.314 -5.476 -8.794 1.00 95.06 194 GLU A N 1
ATOM 1476 C CA . GLU A 1 194 ? -9.395 -4.897 -9.781 1.00 95.06 194 GLU A CA 1
ATOM 1477 C C . GLU A 1 194 ? -9.185 -3.398 -9.532 1.00 95.06 194 GLU A C 1
ATOM 1479 O O . GLU A 1 194 ? -10.132 -2.605 -9.475 1.00 95.06 194 GLU A O 1
ATOM 1484 N N . LEU A 1 195 ? -7.919 -3.007 -9.390 1.00 94.94 195 LEU A N 1
ATOM 1485 C CA . LEU A 1 195 ? -7.491 -1.641 -9.118 1.00 94.94 195 LEU A CA 1
ATOM 1486 C C . LEU A 1 195 ? -6.537 -1.163 -10.223 1.00 94.94 195 LEU A C 1
ATOM 1488 O O . LEU A 1 195 ? -5.455 -1.736 -10.369 1.00 94.94 195 LEU A O 1
ATOM 1492 N N . PRO A 1 196 ? -6.882 -0.108 -10.984 1.00 94.81 196 PRO A N 1
ATOM 1493 C CA . PRO A 1 196 ? -5.951 0.541 -11.897 1.00 94.81 196 PRO A CA 1
ATOM 1494 C C . PRO A 1 196 ? -5.026 1.480 -11.110 1.00 94.81 196 PRO A C 1
ATOM 1496 O O . PRO A 1 196 ? -5.427 2.575 -10.707 1.00 94.81 196 PRO A O 1
ATOM 1499 N N . PHE A 1 197 ? -3.779 1.060 -10.900 1.00 94.81 197 PHE A N 1
ATOM 1500 C CA . PHE A 1 197 ? -2.747 1.893 -10.288 1.00 94.81 197 PHE A CA 1
ATOM 1501 C C . PHE A 1 197 ? -2.206 2.881 -11.322 1.00 94.81 197 PHE A C 1
ATOM 1503 O O . PHE A 1 197 ? -1.754 2.472 -12.392 1.00 94.81 197 PHE A O 1
ATOM 1510 N N . PHE A 1 198 ? -2.232 4.176 -11.005 1.00 93.06 198 PHE A N 1
ATOM 1511 C CA . PHE A 1 198 ? -1.588 5.200 -11.831 1.00 93.06 198 PHE A CA 1
ATOM 1512 C C . PHE A 1 198 ? -0.080 5.215 -11.571 1.00 93.06 198 PHE A C 1
ATOM 1514 O O . PHE A 1 198 ? 0.349 5.253 -10.415 1.00 93.06 198 PHE A O 1
ATOM 1521 N N . ASN A 1 199 ? 0.719 5.175 -12.635 1.00 91.62 199 ASN A N 1
ATOM 1522 C CA . ASN A 1 199 ? 2.172 5.117 -12.546 1.00 91.62 199 ASN A CA 1
ATOM 1523 C C . ASN A 1 199 ? 2.791 6.519 -12.535 1.00 91.62 199 ASN A C 1
ATOM 1525 O O . ASN A 1 199 ? 2.772 7.232 -13.535 1.00 91.62 199 ASN A O 1
ATOM 1529 N N . TRP A 1 200 ? 3.374 6.879 -11.395 1.00 87.75 200 TRP A N 1
ATOM 1530 C CA . TRP A 1 200 ? 4.117 8.116 -11.169 1.00 87.75 200 TRP A CA 1
ATOM 1531 C C . TRP A 1 200 ? 5.587 8.032 -11.605 1.00 87.75 200 TRP A C 1
ATOM 1533 O O . TRP A 1 200 ? 6.296 9.037 -11.531 1.00 87.75 200 TRP A O 1
ATOM 1543 N N . GLU A 1 201 ? 6.059 6.866 -12.059 1.00 87.44 201 GLU A N 1
ATOM 1544 C CA . GLU A 1 201 ? 7.461 6.598 -12.390 1.00 87.44 201 GLU A CA 1
ATOM 1545 C C . GLU A 1 201 ? 8.395 7.043 -11.246 1.00 87.44 201 GLU A C 1
ATOM 1547 O O . GLU A 1 201 ? 8.226 6.632 -10.102 1.00 87.44 201 GLU A O 1
ATOM 1552 N N . LYS A 1 202 ? 9.365 7.922 -11.526 1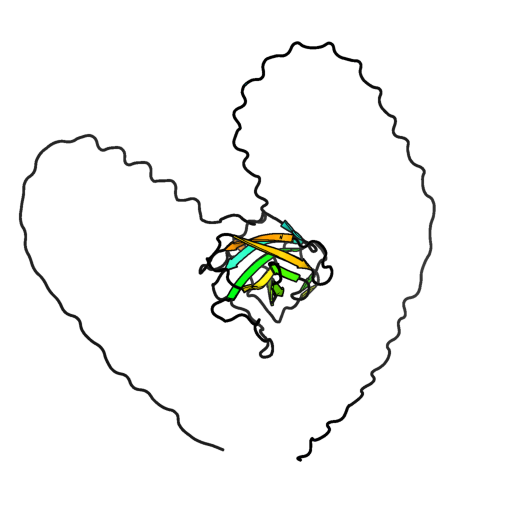.00 85.00 202 LYS A N 1
ATOM 1553 C CA . LYS A 1 202 ? 10.339 8.447 -10.556 1.00 85.00 202 LYS A CA 1
ATOM 1554 C C . LYS A 1 202 ? 9.789 9.567 -9.663 1.00 85.00 202 LYS A C 1
ATOM 1556 O O . LYS A 1 202 ? 10.534 10.117 -8.854 1.00 85.00 202 LYS A O 1
ATOM 1561 N N . ASN A 1 203 ? 8.519 9.944 -9.790 1.00 85.81 203 ASN A N 1
ATOM 1562 C CA . ASN A 1 203 ? 7.919 10.941 -8.907 1.00 85.81 203 ASN A CA 1
ATOM 1563 C C . ASN A 1 203 ? 7.502 10.302 -7.576 1.00 85.81 203 ASN A C 1
ATOM 1565 O O . ASN A 1 203 ? 7.161 9.119 -7.511 1.00 85.81 203 ASN A O 1
ATOM 1569 N N . HIS A 1 204 ? 7.521 11.094 -6.505 1.00 86.81 204 HIS A N 1
ATOM 1570 C CA . HIS A 1 204 ? 6.969 10.667 -5.222 1.00 86.81 204 HIS A CA 1
ATOM 1571 C C . HIS A 1 204 ? 5.444 10.487 -5.321 1.00 86.81 204 HIS A C 1
ATOM 1573 O O . HIS A 1 204 ? 4.794 11.231 -6.059 1.00 86.81 204 HIS A O 1
ATOM 1579 N N . PRO A 1 205 ? 4.864 9.529 -4.576 1.00 86.38 205 PRO A N 1
ATOM 1580 C CA . PRO A 1 205 ? 3.419 9.340 -4.533 1.00 86.38 205 PRO A CA 1
ATOM 1581 C C . PRO A 1 205 ? 2.729 10.568 -3.925 1.00 86.38 205 PRO A C 1
ATOM 1583 O O . PRO A 1 205 ? 3.288 11.252 -3.064 1.00 86.38 205 PRO A O 1
ATOM 1586 N N . VAL A 1 206 ? 1.491 10.825 -4.349 1.00 87.50 206 VAL A N 1
ATOM 1587 C CA . VAL A 1 206 ? 0.658 11.924 -3.845 1.00 87.50 206 VAL A CA 1
ATOM 1588 C C . VAL A 1 206 ? 0.453 11.756 -2.334 1.00 87.50 206 VAL A C 1
ATOM 1590 O O . VAL A 1 206 ? -0.035 10.699 -1.914 1.00 87.50 206 VAL A O 1
ATOM 1593 N N . PRO A 1 207 ? 0.777 12.774 -1.509 1.00 87.75 207 PRO A N 1
ATOM 1594 C CA . PRO A 1 207 ? 0.552 12.729 -0.069 1.00 87.75 207 PRO A CA 1
ATOM 1595 C C . PRO A 1 207 ? -0.917 12.468 0.268 1.00 87.75 207 PRO A C 1
ATOM 1597 O O . PRO A 1 207 ? -1.805 13.031 -0.370 1.00 87.75 207 PRO A O 1
ATOM 1600 N N . ILE A 1 208 ? -1.185 11.690 1.322 1.00 87.38 208 ILE A N 1
ATOM 1601 C CA . ILE A 1 208 ? -2.559 11.300 1.696 1.00 87.38 208 ILE A CA 1
ATOM 1602 C C . ILE A 1 208 ? -3.476 12.519 1.894 1.00 87.38 208 ILE A C 1
ATOM 1604 O O . ILE A 1 208 ? -4.613 12.513 1.439 1.00 87.38 208 ILE A O 1
ATOM 1608 N N . LYS A 1 209 ? -2.949 13.612 2.462 1.00 87.38 209 LYS A N 1
ATOM 1609 C CA . LYS A 1 209 ? -3.666 14.886 2.670 1.00 87.38 209 LYS A CA 1
ATOM 1610 C C . LYS A 1 209 ? -4.113 15.589 1.375 1.00 87.38 209 LYS A C 1
ATOM 1612 O O . LYS A 1 209 ? -4.926 16.503 1.438 1.00 87.38 209 LYS A O 1
ATOM 1617 N N . SER A 1 210 ? -3.571 15.195 0.223 1.00 88.00 210 SER A N 1
ATOM 1618 C CA . SER A 1 210 ? -3.918 15.717 -1.107 1.00 88.00 210 SER A CA 1
ATOM 1619 C C . SER A 1 210 ? -4.831 14.773 -1.901 1.00 88.00 210 SER A C 1
ATOM 1621 O O . SER A 1 210 ? -5.263 15.123 -2.999 1.00 88.00 210 SER A O 1
ATOM 1623 N N . ILE A 1 211 ? -5.135 13.584 -1.370 1.00 87.31 211 ILE A N 1
ATOM 1624 C CA . ILE A 1 211 ? -6.101 12.657 -1.962 1.00 87.31 211 ILE A CA 1
ATOM 1625 C C . ILE A 1 211 ? -7.503 13.144 -1.559 1.00 87.31 211 ILE A C 1
ATOM 1627 O O . ILE A 1 211 ? -7.778 13.266 -0.365 1.00 87.31 211 ILE A O 1
ATOM 1631 N N . PRO A 1 212 ? -8.406 13.446 -2.508 1.00 85.31 212 PRO A N 1
ATOM 1632 C CA . PRO A 1 212 ? -9.751 13.892 -2.165 1.00 85.31 212 PRO A CA 1
ATOM 1633 C C . PRO A 1 212 ? -10.532 12.757 -1.490 1.00 85.31 212 PRO A C 1
ATOM 1635 O O . PRO A 1 212 ? -10.382 11.593 -1.858 1.00 85.31 212 PRO A O 1
ATOM 1638 N N . ALA A 1 213 ? -11.434 13.089 -0.562 1.00 82.69 213 ALA A N 1
ATOM 1639 C CA . ALA A 1 213 ? -12.292 12.100 0.106 1.00 82.69 213 ALA A CA 1
ATOM 1640 C C . ALA A 1 213 ? -13.194 11.316 -0.873 1.00 82.69 213 ALA A C 1
ATOM 1642 O O . ALA A 1 213 ? -13.588 10.187 -0.593 1.00 82.69 213 ALA A O 1
ATOM 1643 N N . THR A 1 214 ? -13.474 11.884 -2.051 1.00 83.12 214 THR A N 1
ATOM 1644 C CA . THR A 1 214 ? -14.163 11.206 -3.160 1.00 83.12 214 THR A CA 1
ATOM 1645 C C . THR A 1 214 ? -13.316 10.133 -3.843 1.00 83.12 214 THR A C 1
ATOM 1647 O O . THR A 1 214 ? -13.848 9.411 -4.675 1.00 83.12 214 THR A O 1
ATOM 1650 N N . GLY A 1 215 ? -12.018 10.046 -3.549 1.00 83.62 215 GLY A N 1
ATOM 1651 C CA . GLY A 1 215 ? -11.040 9.193 -4.218 1.00 83.62 215 GLY A CA 1
ATOM 1652 C C . GLY A 1 215 ? -10.553 9.716 -5.575 1.00 83.62 215 GLY A C 1
ATOM 1653 O O . GLY A 1 215 ? -11.110 10.654 -6.151 1.00 83.62 215 GLY A O 1
ATOM 1654 N N . ASN A 1 216 ? -9.467 9.116 -6.067 1.00 84.56 216 ASN A N 1
ATOM 1655 C CA . ASN A 1 216 ? -8.775 9.466 -7.312 1.00 84.56 216 ASN A CA 1
ATOM 1656 C C . ASN A 1 216 ? -8.363 8.235 -8.152 1.00 84.56 216 ASN A C 1
ATOM 1658 O O . ASN A 1 216 ? -7.461 8.336 -8.986 1.00 84.56 216 ASN A O 1
ATOM 1662 N N . ILE A 1 217 ? -8.996 7.073 -7.949 1.00 83.69 217 ILE A N 1
ATOM 1663 C CA . ILE A 1 217 ? -8.619 5.826 -8.637 1.00 83.69 217 ILE A CA 1
ATOM 1664 C C . ILE A 1 217 ? -8.683 5.982 -10.161 1.00 83.69 217 ILE A C 1
ATOM 1666 O O . ILE A 1 217 ? -9.653 6.484 -10.727 1.00 83.69 217 ILE A O 1
ATOM 1670 N N . GLY A 1 218 ? -7.611 5.564 -10.842 1.00 68.69 218 GLY A N 1
ATOM 1671 C CA . GLY A 1 218 ? -7.483 5.664 -12.295 1.00 68.69 218 GLY A CA 1
ATOM 1672 C C . GLY A 1 218 ? -7.459 7.097 -12.852 1.00 68.69 218 GLY A C 1
ATOM 1673 O O . GLY A 1 218 ? -7.464 7.267 -14.075 1.00 68.69 218 GLY A O 1
ATOM 1674 N N . ILE A 1 219 ? -7.470 8.145 -12.019 1.00 73.19 219 ILE A N 1
ATOM 1675 C CA . ILE A 1 219 ? -7.413 9.542 -12.466 1.00 73.19 219 ILE A CA 1
ATOM 1676 C C . ILE A 1 219 ? -5.954 9.959 -12.634 1.00 73.19 219 ILE A C 1
ATOM 1678 O O . ILE A 1 219 ? -5.146 9.821 -11.722 1.00 73.19 219 ILE A O 1
ATOM 1682 N N . ASP A 1 220 ? -5.637 10.502 -13.807 1.00 66.44 220 ASP A N 1
ATOM 1683 C CA . ASP A 1 220 ? -4.388 11.224 -14.006 1.00 66.44 220 ASP A CA 1
ATOM 1684 C C . ASP A 1 220 ? -4.501 12.578 -13.297 1.00 66.44 220 ASP A C 1
ATOM 1686 O O . ASP A 1 220 ? -5.323 13.413 -13.679 1.00 66.44 220 ASP A O 1
ATOM 1690 N N . MET A 1 221 ? -3.725 12.757 -12.228 1.00 60.41 221 MET A N 1
ATOM 1691 C CA . MET A 1 221 ? -3.705 13.986 -11.436 1.00 60.41 221 MET A CA 1
ATOM 1692 C C . MET A 1 221 ? -2.724 15.035 -11.975 1.00 60.41 221 MET A C 1
ATOM 1694 O O . MET A 1 221 ? -2.452 16.003 -11.262 1.00 60.41 221 MET A O 1
ATOM 1698 N N . THR A 1 222 ? -2.195 14.906 -13.204 1.00 63.09 222 THR A N 1
ATOM 1699 C CA . THR A 1 222 ? -1.512 16.049 -13.833 1.00 63.09 222 THR A CA 1
ATOM 1700 C C . THR A 1 222 ? -2.433 17.270 -13.779 1.00 63.09 222 THR A C 1
ATOM 1702 O O . THR A 1 222 ? -3.563 17.178 -14.275 1.00 63.09 222 THR A O 1
ATOM 1705 N N . PRO A 1 223 ? -1.993 18.401 -13.189 1.00 52.41 223 PRO A N 1
ATOM 1706 C CA . PRO A 1 223 ? -2.797 19.612 -13.157 1.00 52.41 223 PRO A CA 1
ATOM 1707 C C . PRO A 1 223 ? -3.227 19.969 -14.581 1.00 52.41 223 PRO A C 1
ATOM 1709 O O . PRO A 1 223 ? -2.408 19.825 -15.498 1.00 52.41 223 PRO A O 1
ATOM 1712 N N . PRO A 1 224 ? -4.474 20.429 -14.800 1.00 52.62 224 PRO A N 1
ATOM 1713 C CA . PRO A 1 224 ? -4.873 20.892 -16.119 1.00 52.62 224 PRO A CA 1
ATOM 1714 C C . PRO A 1 224 ? -3.858 21.944 -16.588 1.00 52.62 224 PRO A C 1
ATOM 1716 O O . PRO A 1 224 ? -3.466 22.797 -15.781 1.00 52.62 224 PRO A O 1
ATOM 1719 N N . PRO A 1 225 ? -3.389 21.880 -17.850 1.00 61.50 225 PRO A N 1
ATOM 1720 C CA . PRO A 1 225 ? -2.391 22.819 -18.337 1.00 61.50 225 PRO A CA 1
ATOM 1721 C C . PRO A 1 225 ? -2.901 24.245 -18.098 1.00 61.50 225 PRO A C 1
ATOM 1723 O O . PRO A 1 225 ? -4.088 24.499 -18.339 1.00 61.50 225 PRO A O 1
ATOM 1726 N N . PRO A 1 226 ? -2.048 25.164 -17.603 1.00 69.38 226 PRO A N 1
ATOM 1727 C CA . PRO A 1 226 ? -2.483 26.511 -17.263 1.00 69.38 226 PRO A CA 1
ATOM 1728 C C . PRO A 1 226 ? -3.193 27.131 -18.472 1.00 69.38 226 PRO A C 1
ATOM 1730 O O . PRO A 1 226 ? -2.726 26.936 -19.603 1.00 69.38 226 PRO A O 1
ATOM 1733 N N . PRO A 1 227 ? -4.325 27.835 -18.263 1.00 72.56 227 PRO A N 1
ATOM 1734 C CA . PRO A 1 227 ? -5.137 28.349 -19.356 1.00 72.56 227 PRO A CA 1
ATOM 1735 C C . PRO A 1 227 ? -4.243 29.143 -20.301 1.00 72.56 227 PRO A C 1
ATOM 1737 O O . PRO A 1 227 ? -3.548 30.070 -19.879 1.00 72.56 227 PRO A O 1
ATOM 1740 N N . LYS A 1 228 ? -4.217 28.709 -21.568 1.00 74.06 228 LYS A N 1
ATOM 1741 C CA . LYS A 1 228 ? -3.302 29.227 -22.588 1.00 74.06 228 LYS A CA 1
ATOM 1742 C C . LYS A 1 228 ? -3.383 30.758 -22.560 1.00 74.06 228 LYS A C 1
ATOM 1744 O O . LYS A 1 228 ? -4.497 31.264 -22.722 1.00 74.06 228 LYS A O 1
ATOM 1749 N N . PRO A 1 229 ? -2.266 31.483 -22.330 1.00 76.06 229 PRO A N 1
ATOM 1750 C CA . PRO A 1 229 ? -2.306 32.931 -22.178 1.00 76.06 229 PRO A CA 1
ATOM 1751 C C . PRO A 1 229 ? -3.101 33.556 -23.326 1.00 76.06 229 PRO A C 1
ATOM 1753 O O . PRO A 1 229 ? -2.896 33.135 -24.474 1.00 76.06 229 PRO A O 1
ATOM 1756 N N . PRO A 1 230 ? -4.028 34.494 -23.044 1.00 70.50 230 PRO A N 1
ATOM 1757 C CA . PRO A 1 230 ? -4.876 35.075 -24.073 1.00 70.50 230 PRO A CA 1
ATOM 1758 C C . PRO A 1 230 ? -3.984 35.591 -25.196 1.00 70.50 230 PRO A C 1
ATOM 1760 O O . PRO A 1 230 ? -3.025 36.322 -24.936 1.00 70.50 230 PRO A O 1
ATOM 1763 N N . ALA A 1 231 ? -4.264 35.137 -26.422 1.00 68.94 231 ALA A N 1
ATOM 1764 C CA . ALA A 1 231 ? -3.390 35.368 -27.565 1.00 68.94 231 ALA A CA 1
ATOM 1765 C C . ALA A 1 231 ? -3.031 36.863 -27.644 1.00 68.94 231 ALA A C 1
ATOM 1767 O O . ALA A 1 231 ? -3.951 37.687 -27.576 1.00 68.94 231 ALA A O 1
ATOM 1768 N N . PRO A 1 232 ? -1.735 37.228 -27.756 1.00 67.62 232 PRO A N 1
ATOM 1769 C CA . PRO A 1 232 ? -1.331 38.624 -27.813 1.00 67.62 232 PRO A CA 1
ATOM 1770 C C . PRO A 1 232 ? -2.147 39.345 -28.881 1.00 67.62 232 PRO A C 1
ATOM 1772 O O . PRO A 1 232 ? -2.101 38.962 -30.052 1.00 67.62 232 PRO A O 1
ATOM 1775 N N . LYS A 1 233 ? -2.931 40.353 -28.472 1.00 58.78 233 LYS A N 1
ATOM 1776 C CA . LYS A 1 233 ? -3.721 41.157 -29.409 1.00 58.78 233 LYS A CA 1
ATOM 1777 C C . LYS A 1 233 ? -2.761 41.694 -30.461 1.00 58.78 233 LYS A C 1
ATOM 1779 O O . LYS A 1 233 ? -1.822 42.407 -30.113 1.00 58.78 233 LYS A O 1
ATOM 1784 N N . THR A 1 234 ? -2.983 41.308 -31.715 1.00 54.69 234 THR A N 1
ATOM 1785 C CA . THR A 1 234 ? -2.084 41.605 -32.829 1.00 54.69 234 THR A CA 1
ATOM 1786 C C . THR A 1 234 ? -1.777 43.103 -32.844 1.00 54.69 234 THR A C 1
ATOM 1788 O O . THR A 1 234 ? -2.716 43.891 -32.998 1.00 54.69 234 THR A O 1
ATOM 1791 N N . PRO A 1 235 ? -0.514 43.530 -32.656 1.00 51.41 235 PRO A N 1
ATOM 1792 C CA . PRO A 1 235 ? -0.198 44.948 -32.636 1.00 51.41 235 PRO A CA 1
ATOM 1793 C C . PRO A 1 235 ? -0.538 45.555 -33.997 1.00 51.41 235 PRO A C 1
ATOM 1795 O O . PRO A 1 235 ? -0.139 45.043 -35.048 1.00 51.41 235 PRO A O 1
ATOM 1798 N N . ALA A 1 236 ? -1.308 46.643 -33.976 1.00 49.94 236 ALA A N 1
ATOM 1799 C CA . ALA A 1 236 ? -1.643 47.385 -35.179 1.00 49.94 236 ALA A CA 1
ATOM 1800 C C . ALA A 1 236 ? -0.356 47.860 -35.873 1.00 49.94 236 ALA A C 1
ATOM 1802 O O . ALA A 1 236 ? 0.582 48.316 -35.220 1.00 49.94 236 ALA A O 1
ATOM 1803 N N . LYS A 1 237 ? -0.313 47.750 -37.206 1.00 49.25 237 LYS A N 1
ATOM 1804 C CA . LYS A 1 237 ? 0.845 48.132 -38.027 1.00 49.25 237 LYS A CA 1
ATOM 1805 C C . LYS A 1 237 ? 1.209 49.614 -37.837 1.00 49.25 237 LYS A C 1
ATOM 1807 O O . LYS A 1 237 ? 0.665 50.463 -38.541 1.00 49.25 237 LYS A O 1
ATOM 1812 N N . SER A 1 238 ? 2.210 49.917 -37.015 1.00 43.47 238 SER A N 1
ATOM 1813 C CA . SER A 1 238 ? 2.993 51.147 -37.151 1.00 43.47 238 SER A CA 1
ATOM 1814 C C . SER A 1 238 ? 4.181 50.878 -38.080 1.00 43.47 238 SER A C 1
ATOM 1816 O O . SER A 1 238 ? 5.135 50.176 -37.754 1.00 43.47 238 SER A O 1
ATOM 1818 N N . LYS A 1 239 ? 4.108 51.415 -39.302 1.00 44.31 239 LYS A N 1
ATOM 1819 C CA . LYS A 1 239 ? 5.280 51.508 -40.183 1.00 44.31 239 LYS A CA 1
ATOM 1820 C C . LYS A 1 239 ? 6.254 52.545 -39.608 1.00 44.31 239 LYS A C 1
ATOM 1822 O O . LYS A 1 239 ? 5.792 53.550 -39.073 1.00 44.31 239 LYS A O 1
ATOM 1827 N N . THR A 1 240 ? 7.546 52.376 -39.918 1.00 36.78 240 THR A N 1
ATOM 1828 C CA . THR A 1 240 ? 8.491 53.433 -40.374 1.00 36.78 240 THR A CA 1
ATOM 1829 C C . THR A 1 240 ? 9.847 53.454 -39.645 1.00 36.78 240 THR A C 1
ATOM 1831 O O . THR A 1 240 ? 10.013 54.092 -38.618 1.00 36.78 240 THR A O 1
ATOM 1834 N N . LYS A 1 241 ? 10.832 52.865 -40.344 1.00 37.84 241 LYS A N 1
ATOM 1835 C CA . LYS A 1 241 ? 12.183 53.400 -40.628 1.00 37.84 241 LYS A CA 1
ATOM 1836 C C . LYS A 1 241 ? 13.278 53.370 -39.539 1.00 37.84 241 LYS A C 1
ATOM 1838 O O . LYS A 1 241 ? 13.260 54.078 -38.545 1.00 37.84 241 LYS A O 1
ATOM 1843 N N . ALA A 1 242 ? 14.294 52.580 -39.888 1.00 44.59 242 ALA A N 1
ATOM 1844 C CA . ALA A 1 242 ? 15.650 52.449 -39.358 1.00 44.59 242 ALA A CA 1
ATOM 1845 C C . ALA A 1 242 ? 16.403 53.736 -38.959 1.00 44.59 242 ALA A C 1
ATOM 1847 O O . ALA A 1 242 ? 16.166 54.795 -39.538 1.00 44.59 242 ALA A O 1
ATOM 1848 N N . THR A 1 243 ? 17.460 53.571 -38.144 1.00 36.19 243 THR A N 1
ATOM 1849 C CA . THR A 1 243 ? 18.874 53.810 -38.545 1.00 36.19 243 THR A CA 1
ATOM 1850 C C . THR A 1 243 ? 19.851 53.029 -37.624 1.00 36.19 243 THR A C 1
ATOM 1852 O O . THR A 1 243 ? 19.510 52.682 -36.499 1.00 36.19 243 THR A O 1
ATOM 1855 N N . SER A 1 244 ? 21.035 52.690 -38.153 1.00 44.12 244 SER A N 1
ATOM 1856 C CA . SER A 1 244 ? 22.199 51.971 -37.568 1.00 44.12 244 SER A CA 1
ATOM 1857 C C . SER A 1 244 ? 22.888 52.690 -36.378 1.00 44.12 244 SER A C 1
ATOM 1859 O O . SER A 1 244 ? 22.722 53.896 -36.256 1.00 44.12 244 SER A O 1
ATOM 1861 N N . ALA A 1 245 ? 23.748 52.089 -35.529 1.00 45.22 245 ALA A N 1
ATOM 1862 C CA . ALA A 1 245 ? 25.059 51.490 -35.868 1.00 45.22 245 ALA A CA 1
ATOM 1863 C C . ALA A 1 245 ? 25.865 50.958 -34.638 1.00 45.22 245 ALA A C 1
ATOM 1865 O O . ALA A 1 245 ? 25.539 51.308 -33.513 1.00 45.22 245 ALA A O 1
ATOM 1866 N N . LYS A 1 246 ? 26.993 50.256 -34.912 1.00 46.31 246 LYS A N 1
ATOM 1867 C CA . LYS A 1 246 ? 28.205 50.001 -34.064 1.00 46.31 246 LYS A CA 1
ATOM 1868 C C . LYS A 1 246 ? 28.007 49.242 -32.725 1.00 46.31 246 LYS A C 1
ATOM 1870 O O . LYS A 1 246 ? 27.315 49.727 -31.849 1.00 46.31 246 LYS A O 1
ATOM 1875 N N . ALA A 1 247 ? 28.527 48.033 -32.464 1.00 44.28 247 ALA A N 1
ATOM 1876 C CA . ALA A 1 247 ? 29.826 47.363 -32.709 1.00 44.28 247 ALA A CA 1
ATOM 1877 C C . ALA A 1 247 ? 30.974 47.750 -31.743 1.00 44.28 247 ALA A C 1
ATOM 1879 O O . ALA A 1 247 ? 31.410 48.896 -31.774 1.00 44.28 247 ALA A O 1
ATOM 1880 N N . VAL A 1 248 ? 31.449 46.753 -30.966 1.00 49.59 248 VAL A N 1
ATOM 1881 C CA . VAL A 1 248 ? 32.743 46.525 -30.246 1.00 49.59 248 VAL A CA 1
ATOM 1882 C C . VAL A 1 248 ? 32.445 45.351 -29.268 1.00 49.59 248 VAL A C 1
ATOM 1884 O O . VAL A 1 248 ? 31.498 45.452 -28.501 1.00 49.59 248 VAL A O 1
ATOM 1887 N N . ALA A 1 249 ? 32.946 44.113 -29.434 1.00 42.41 249 ALA A N 1
ATOM 1888 C CA . ALA A 1 249 ? 34.310 43.608 -29.165 1.00 42.41 249 ALA A CA 1
ATOM 1889 C C . ALA A 1 249 ? 34.710 43.785 -27.668 1.00 42.41 249 ALA A C 1
ATOM 1891 O O . ALA A 1 249 ? 34.468 44.842 -27.115 1.00 42.41 249 ALA A O 1
ATOM 1892 N N . LYS A 1 250 ? 35.336 42.860 -26.922 1.00 50.00 250 LYS A N 1
ATOM 1893 C CA . LYS A 1 250 ? 35.998 41.567 -27.206 1.00 50.00 250 LYS A CA 1
ATOM 1894 C C . LYS A 1 250 ? 36.128 40.784 -25.837 1.00 50.00 250 LYS A C 1
ATOM 1896 O O . LYS A 1 250 ? 35.267 41.035 -25.001 1.00 50.00 250 LYS A O 1
ATOM 1901 N N . PRO A 1 251 ? 37.036 39.811 -25.571 1.00 52.78 251 PRO A N 1
ATOM 1902 C CA . PRO A 1 251 ? 36.673 38.382 -25.501 1.00 52.78 251 PRO A CA 1
ATOM 1903 C C . PRO A 1 251 ? 37.168 37.624 -24.231 1.00 52.78 251 PRO A C 1
ATOM 1905 O O . PRO A 1 251 ? 37.695 38.246 -23.321 1.00 52.78 251 PRO A O 1
ATOM 1908 N N . ASP A 1 252 ? 37.094 36.279 -24.274 1.00 48.16 252 ASP A N 1
ATOM 1909 C CA . ASP A 1 252 ? 38.055 35.302 -23.696 1.00 48.16 252 ASP A CA 1
ATOM 1910 C C . ASP A 1 252 ? 38.280 35.231 -22.159 1.00 48.16 252 ASP A C 1
ATOM 1912 O O . ASP A 1 252 ? 38.205 36.222 -21.451 1.00 48.16 252 ASP A O 1
ATOM 1916 N N . THR A 1 253 ? 38.680 34.114 -21.526 1.00 41.84 253 THR A N 1
ATOM 1917 C CA . THR A 1 253 ? 38.638 32.650 -21.786 1.00 41.84 253 THR A CA 1
ATOM 1918 C C . THR A 1 253 ? 39.168 31.953 -20.501 1.00 41.84 253 THR A C 1
ATOM 1920 O O . THR A 1 253 ? 39.734 32.620 -19.637 1.00 41.84 253 THR A O 1
ATOM 1923 N N . LYS A 1 254 ? 39.079 30.609 -20.415 1.00 43.56 254 LYS A N 1
ATOM 1924 C CA . LYS A 1 254 ? 39.981 29.695 -19.651 1.00 43.56 254 LYS A CA 1
ATOM 1925 C C . LYS A 1 254 ? 39.506 29.117 -18.296 1.00 43.56 254 LYS A C 1
ATOM 1927 O O . LYS A 1 254 ? 39.729 29.678 -17.232 1.00 43.56 254 LYS A O 1
ATOM 1932 N N . ALA A 1 255 ? 39.018 27.873 -18.356 1.00 46.34 255 ALA A N 1
ATOM 1933 C CA . ALA A 1 255 ? 39.298 26.827 -17.352 1.00 46.34 255 ALA A CA 1
ATOM 1934 C C . ALA A 1 255 ? 40.751 26.302 -17.555 1.00 46.34 255 ALA A C 1
ATOM 1936 O O . ALA A 1 255 ? 41.278 26.515 -18.655 1.00 46.34 255 ALA A O 1
ATOM 1937 N N . PRO A 1 256 ? 41.443 25.648 -16.585 1.00 53.69 2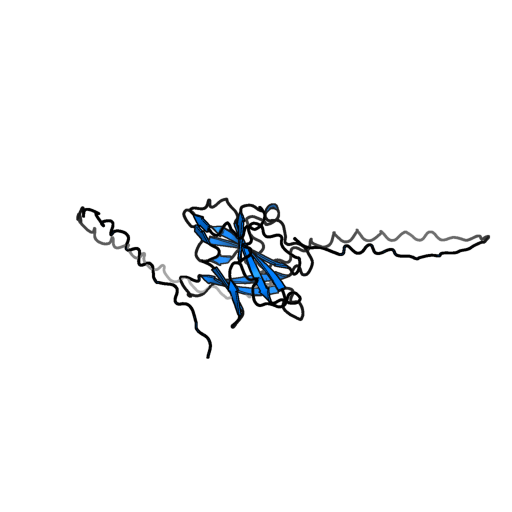56 PRO A N 1
ATOM 1938 C CA . PRO A 1 256 ? 41.019 24.443 -15.834 1.00 53.69 256 PRO A CA 1
ATOM 1939 C C . PRO A 1 256 ? 41.224 24.622 -14.288 1.00 53.69 256 PRO A C 1
ATOM 1941 O O . PRO A 1 256 ? 41.208 25.763 -13.847 1.00 53.69 256 PRO A O 1
ATOM 1944 N N . ALA A 1 257 ? 41.357 23.643 -13.369 1.00 43.69 257 ALA A N 1
ATOM 1945 C CA . ALA A 1 257 ? 41.642 22.201 -13.466 1.00 43.69 257 ALA A CA 1
ATOM 1946 C C . ALA A 1 257 ? 41.214 21.345 -12.234 1.00 43.69 257 ALA A C 1
ATOM 1948 O O . ALA A 1 257 ? 40.676 21.833 -11.246 1.00 43.69 257 ALA A O 1
ATOM 1949 N N . LYS A 1 258 ? 41.522 20.043 -12.330 1.00 44.09 258 LYS A N 1
ATOM 1950 C CA . LYS A 1 258 ? 41.640 18.964 -11.308 1.00 44.09 258 LYS A CA 1
ATOM 1951 C C . LYS A 1 258 ? 43.100 18.413 -11.454 1.00 44.09 258 LYS A C 1
ATOM 1953 O O . LYS A 1 258 ? 43.687 18.781 -12.476 1.00 44.09 258 LYS A O 1
ATOM 1958 N N . PRO A 1 259 ? 43.711 17.514 -10.631 1.00 53.56 259 PRO A N 1
ATOM 1959 C CA . PRO A 1 259 ? 43.291 16.731 -9.444 1.00 53.56 259 PRO A CA 1
ATOM 1960 C C . PRO A 1 259 ? 44.256 16.942 -8.229 1.00 53.56 259 PRO A C 1
ATOM 1962 O O . PRO A 1 259 ? 44.987 17.919 -8.257 1.00 53.56 259 PRO A O 1
ATOM 1965 N N . THR A 1 260 ? 44.289 16.233 -7.084 1.00 43.66 260 THR A N 1
ATOM 1966 C CA . THR A 1 260 ? 44.282 14.788 -6.710 1.00 43.66 260 THR A CA 1
ATOM 1967 C C . THR A 1 260 ? 43.857 14.620 -5.230 1.00 43.66 260 THR A C 1
ATOM 1969 O O . THR A 1 260 ? 44.123 15.477 -4.402 1.00 43.66 260 THR A O 1
ATOM 1972 N N . ALA A 1 261 ? 43.006 13.653 -4.871 1.00 48.34 261 ALA A N 1
ATOM 1973 C CA . ALA A 1 261 ? 43.347 12.320 -4.340 1.00 48.34 261 ALA A CA 1
ATOM 1974 C C . ALA A 1 261 ? 44.311 12.276 -3.127 1.00 48.34 261 ALA A C 1
ATOM 1976 O O . ALA A 1 261 ? 45.518 12.446 -3.287 1.00 48.34 261 ALA A O 1
ATOM 1977 N N . LYS A 1 262 ? 43.791 11.864 -1.958 1.00 46.88 262 LYS A N 1
ATOM 1978 C CA . LYS A 1 262 ? 44.520 10.994 -1.022 1.00 46.88 262 LYS A CA 1
ATOM 1979 C C . LYS A 1 262 ? 43.569 10.070 -0.258 1.00 46.88 262 LYS A C 1
ATOM 1981 O O . LYS A 1 262 ? 42.536 10.497 0.247 1.00 46.88 262 LYS A O 1
ATOM 1986 N N . THR A 1 263 ? 43.940 8.799 -0.251 1.00 40.62 263 THR A N 1
ATOM 1987 C CA . THR A 1 263 ? 43.290 7.689 0.445 1.00 40.62 263 THR A CA 1
ATOM 1988 C C . THR A 1 263 ? 44.008 7.488 1.771 1.00 40.62 263 THR A C 1
ATOM 1990 O O . THR A 1 263 ? 45.231 7.369 1.745 1.00 40.62 263 THR A O 1
ATOM 1993 N N . ASP A 1 264 ? 43.283 7.354 2.881 1.00 55.91 264 ASP A N 1
ATOM 1994 C CA . ASP A 1 264 ? 43.848 6.809 4.118 1.00 55.91 264 ASP A CA 1
ATOM 1995 C C . ASP A 1 264 ? 43.257 5.426 4.396 1.00 55.91 264 ASP A C 1
ATOM 1997 O O . ASP A 1 264 ? 42.045 5.242 4.525 1.00 55.91 264 ASP A O 1
ATOM 2001 N N . ALA A 1 265 ? 44.142 4.433 4.440 1.00 52.41 265 ALA A N 1
ATOM 2002 C CA . ALA A 1 265 ? 43.807 3.049 4.723 1.00 52.41 265 ALA A CA 1
ATOM 2003 C C . ALA A 1 265 ? 43.938 2.778 6.226 1.00 52.41 265 ALA A C 1
ATOM 2005 O O . ALA A 1 265 ? 44.990 3.016 6.816 1.00 52.41 265 ALA A O 1
ATOM 2006 N N . LYS A 1 266 ? 42.896 2.210 6.841 1.00 56.22 266 LYS A N 1
ATOM 2007 C CA . LYS A 1 266 ? 42.962 1.687 8.210 1.00 56.22 266 LYS A CA 1
ATOM 2008 C C . LYS A 1 266 ? 43.307 0.196 8.162 1.00 56.22 266 LYS A C 1
ATOM 2010 O O . LYS A 1 266 ? 42.525 -0.594 7.636 1.00 56.22 266 LYS A O 1
ATOM 2015 N N . LYS A 1 267 ? 44.463 -0.182 8.713 1.00 55.03 267 LYS A N 1
ATOM 2016 C CA . LYS A 1 267 ? 44.971 -1.563 8.784 1.00 55.03 267 LYS A CA 1
ATOM 2017 C C . LYS A 1 267 ? 45.234 -1.941 10.248 1.00 55.03 267 LYS A C 1
ATOM 2019 O O . LYS A 1 267 ? 45.779 -1.114 10.967 1.00 55.03 267 LYS A O 1
ATOM 2024 N N . GLU A 1 268 ? 44.922 -3.194 10.609 1.00 47.78 268 GLU A N 1
ATOM 2025 C CA . GLU A 1 268 ? 45.400 -3.915 11.815 1.00 47.78 268 GLU A CA 1
ATOM 2026 C C . GLU A 1 268 ? 44.996 -3.357 13.209 1.00 47.78 268 GLU A C 1
ATOM 2028 O O . GLU A 1 268 ? 44.644 -2.193 13.351 1.00 47.78 268 GLU A O 1
ATOM 2033 N N . ALA A 1 269 ? 44.961 -4.144 14.296 1.00 46.19 269 ALA A N 1
ATOM 2034 C CA . ALA A 1 269 ? 45.057 -5.604 14.460 1.00 46.19 269 ALA A CA 1
ATOM 2035 C C . ALA A 1 269 ? 44.284 -6.081 15.714 1.00 46.19 269 ALA A C 1
ATOM 2037 O O . ALA A 1 269 ? 43.927 -5.292 16.583 1.00 46.19 269 ALA A O 1
ATOM 2038 N N . ALA A 1 270 ? 44.084 -7.400 15.763 1.00 51.47 270 ALA A N 1
ATOM 2039 C CA . ALA A 1 270 ? 43.732 -8.274 16.885 1.00 51.47 270 ALA A CA 1
ATOM 2040 C C . ALA A 1 270 ? 43.838 -7.749 18.337 1.00 51.47 270 ALA A C 1
ATOM 2042 O O . ALA A 1 270 ? 44.904 -7.309 18.773 1.00 51.47 270 ALA A O 1
ATOM 2043 N N . LYS A 1 271 ? 42.820 -8.082 19.144 1.00 50.47 271 LYS A N 1
ATOM 2044 C CA . LYS A 1 271 ? 42.969 -9.144 20.156 1.00 50.47 271 LYS A CA 1
ATOM 2045 C C . LYS A 1 271 ? 41.637 -9.841 20.442 1.00 50.47 271 LYS A C 1
ATOM 2047 O O . LYS A 1 271 ? 40.600 -9.178 20.235 1.00 50.47 271 LYS A O 1
#